Protein AF-A0AAD7ZXG1-F1 (afdb_monomer)

pLDDT: mean 75.6, std 15.76, range [30.5, 96.38]

Sequence (198 aa):
PGYRDHNSYWVGASDKTYEGDFRWSDGLPFSYTNWFPGWAQHNHYNRQPNDDGLSEQDCVELRRVYHLPSSNERLAHSFMWNDRDCSTPNLFLCERLRTGVTLKEVWPTECNRSVTLSREQPRATVVSPEFPHQYPDNAECDTEITAPPGYRLVLDFEELVLEKEPYIRFNHFLLFQNNGGVGIQWNVPSSKDLVTCV

Nearest PDB structures (foldseek):
  6v55-assembly1_A  TM=8.202E-01  e=9.785E-03  Danio rerio
  4aqb-assembly1_A-2  TM=8.340E-01  e=2.531E-02  Homo sapiens
  3dem-assembly1_B  TM=7.894E-01  e=1.810E-02  Homo sapiens
  3dem-assembly1_A  TM=8.264E-01  e=5.534E-02  Homo sapiens
  5ckq-assembly1_A-2  TM=7.897E-01  e=2.993E-02  Rattus norvegicus

Solvent-accessible surface area (backbone atoms only — not comparable to full-atom values): 12075 Å² total; per-residue (Å²): 138,82,89,55,65,91,47,47,26,34,64,51,34,34,16,80,89,40,87,92,51,61,36,37,77,74,30,54,82,68,84,77,86,55,51,30,73,30,42,72,96,55,82,32,43,78,35,36,73,60,84,87,80,82,66,75,43,33,23,33,28,39,32,23,64,46,66,44,98,85,72,48,74,42,74,49,97,52,77,26,33,36,49,32,48,70,84,58,94,59,45,78,56,80,89,76,60,93,84,71,68,63,86,81,81,72,74,64,98,65,64,60,46,78,47,76,39,42,93,93,44,74,72,64,76,49,63,44,54,66,60,46,46,57,24,56,66,66,44,76,31,45,38,40,39,36,52,51,91,95,63,81,92,74,86,44,72,83,41,82,47,71,83,90,61,97,66,94,78,67,74,51,80,44,83,45,81,46,103,70,32,42,34,40,39,42,37,34,64,61,57,69,41,49,42,35,36,65

Secondary structure (DSSP, 8-state):
----TT--EEEEEE-TTSTT--EETT--------B---BGGGTTBT-SS---SSS---EEEEEEEEE-TTS-EEEEEEEEEEEE-TTS--EE-----TT---GGGS--S---EEEE--SS-----EE-TTTTSPPPTTEEEEEEEE--TT------EEEEE----SS-SS-EEEEEEETTEEEEEEEESSS--EEEE-

InterPro domains:
  IPR000859 CUB domain [PF00431] (121-166)
  IPR000859 CUB domain [PS01180] (111-198)
  IPR000859 CUB domain [cd00041] (111-166)
  IPR001304 C-type lectin-like [PF00059] (6-96)
  IPR001304 C-type lectin-like [PS50041] (9-95)
  IPR016186 C-type lectin-like/link domain superfamily [G3DSA:3.10.100.10] (3-102)
  IPR016187 C-type lectin fold [SSF56436] (7-97)
  IPR035914 Spermadhesin, CUB domain superfamily [G3DSA:2.60.120.290] (115-193)
  IPR035914 Spermadhesin, CUB domain superfamily [SSF49854] (111-178)

Mean predicted aligned error: 13.48 Å

Organism: Diploptera punctata (NCBI:txid6984)

Structure (mmCIF, N/CA/C/O backbone):
data_AF-A0AAD7ZXG1-F1
#
_entry.id   AF-A0AAD7ZXG1-F1
#
loop_
_atom_site.group_PDB
_atom_site.id
_atom_site.type_symbol
_atom_site.label_atom_id
_atom_site.label_alt_id
_atom_site.label_comp_id
_atom_site.label_asym_id
_atom_site.label_entity_id
_atom_site.label_seq_id
_atom_site.pdbx_PDB_ins_code
_atom_site.Cartn_x
_atom_site.Cartn_y
_atom_site.Cartn_z
_atom_site.occupancy
_atom_site.B_iso_or_equiv
_atom_site.auth_seq_id
_atom_site.auth_comp_id
_atom_site.auth_asym_id
_atom_site.auth_atom_id
_atom_site.pdbx_PDB_model_num
ATOM 1 N N . PRO A 1 1 ? -8.609 13.232 -17.830 1.00 52.06 1 PRO A N 1
ATOM 2 C CA . PRO A 1 1 ? -7.291 12.755 -18.319 1.00 52.06 1 PRO A CA 1
ATOM 3 C C . PRO A 1 1 ? -7.248 11.223 -18.274 1.00 52.06 1 PRO A C 1
ATOM 5 O O . PRO A 1 1 ? -7.494 10.658 -17.217 1.00 52.06 1 PRO A O 1
ATOM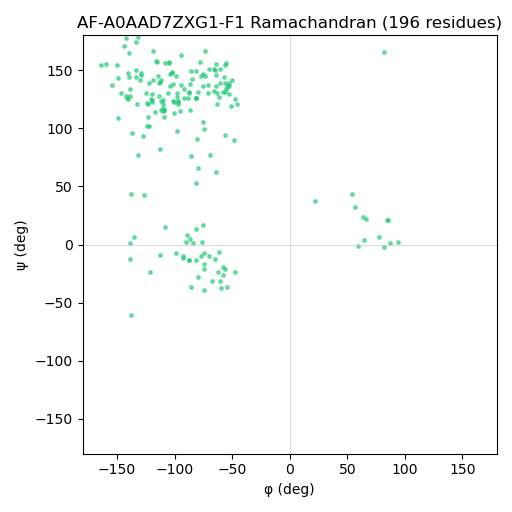 8 N N . GLY A 1 2 ? -7.056 10.562 -19.417 1.00 76.62 2 GLY A N 1
ATOM 9 C CA . GLY A 1 2 ? -6.999 9.098 -19.483 1.00 76.62 2 GLY A CA 1
ATOM 10 C C . GLY A 1 2 ? -5.598 8.571 -19.174 1.00 76.62 2 GLY A C 1
ATOM 11 O O . GLY A 1 2 ? -4.611 9.190 -19.577 1.00 76.62 2 GLY A O 1
ATOM 12 N N . TYR A 1 3 ? -5.522 7.441 -18.473 1.00 85.00 3 TYR A N 1
ATOM 13 C CA . TYR A 1 3 ? -4.281 6.686 -18.291 1.00 85.00 3 TYR A CA 1
ATOM 14 C C . TYR A 1 3 ? -3.777 6.165 -19.639 1.00 85.00 3 TYR A C 1
ATOM 16 O O . TYR A 1 3 ? -4.575 5.861 -20.528 1.00 85.00 3 TYR A O 1
ATOM 24 N N . ARG A 1 4 ? -2.455 6.095 -19.803 1.00 91.31 4 ARG A N 1
ATOM 25 C CA . ARG A 1 4 ? -1.820 5.641 -21.045 1.00 91.31 4 ARG A CA 1
ATOM 26 C C . ARG A 1 4 ? -1.095 4.333 -20.806 1.00 91.31 4 ARG A C 1
ATOM 28 O O . ARG A 1 4 ? -0.400 4.194 -19.809 1.00 91.31 4 ARG A O 1
ATOM 35 N N . ASP A 1 5 ? -1.215 3.420 -21.760 1.00 91.56 5 ASP A N 1
ATOM 36 C CA . ASP A 1 5 ? -0.643 2.075 -21.659 1.00 91.56 5 ASP A CA 1
ATOM 37 C C . ASP A 1 5 ? 0.887 2.063 -21.498 1.00 91.56 5 ASP A C 1
ATOM 39 O O . ASP A 1 5 ? 1.420 1.179 -20.840 1.00 91.56 5 ASP A O 1
ATOM 43 N N . HIS A 1 6 ? 1.579 3.050 -22.074 1.00 91.00 6 HIS A N 1
ATOM 44 C CA . HIS A 1 6 ? 3.041 3.193 -22.040 1.00 91.00 6 HIS A CA 1
ATOM 45 C C . HIS A 1 6 ? 3.560 4.019 -20.855 1.00 91.00 6 HIS A C 1
ATOM 47 O O . HIS A 1 6 ? 4.757 4.272 -20.774 1.00 91.00 6 HIS A O 1
ATOM 53 N N . ASN A 1 7 ? 2.678 4.483 -19.968 1.00 94.25 7 ASN A N 1
ATOM 54 C CA . ASN A 1 7 ? 3.083 5.214 -18.775 1.00 94.25 7 ASN A CA 1
ATOM 55 C C . ASN A 1 7 ? 3.094 4.281 -17.562 1.00 94.25 7 ASN A C 1
ATOM 57 O O . ASN A 1 7 ? 2.202 3.442 -17.408 1.00 94.25 7 ASN A O 1
ATOM 61 N N . SER A 1 8 ? 4.051 4.523 -16.672 1.00 95.25 8 SER A N 1
ATOM 62 C CA . SER A 1 8 ? 4.087 3.967 -15.323 1.00 95.25 8 SER A CA 1
ATOM 63 C C . SER A 1 8 ? 3.683 5.025 -14.300 1.00 95.25 8 SER A C 1
ATOM 65 O O . SER A 1 8 ? 3.943 6.224 -14.480 1.00 95.25 8 SER A O 1
ATOM 67 N N . TYR A 1 9 ? 3.032 4.579 -13.228 1.00 95.50 9 TYR A N 1
ATOM 68 C CA . TYR A 1 9 ? 2.494 5.451 -12.191 1.00 95.50 9 TYR A CA 1
ATOM 69 C C . TYR A 1 9 ? 2.871 4.950 -10.798 1.00 95.50 9 TYR A C 1
ATOM 71 O O . TYR A 1 9 ? 2.478 3.853 -10.423 1.00 95.50 9 TYR A O 1
ATOM 79 N N . TRP A 1 10 ? 3.564 5.754 -10.001 1.00 95.75 10 TRP A N 1
ATOM 80 C CA . TRP A 1 10 ? 3.748 5.492 -8.580 1.00 95.75 10 TRP A CA 1
ATOM 81 C C . TRP A 1 10 ? 2.400 5.481 -7.865 1.00 95.75 10 TRP A C 1
ATOM 83 O O . TRP A 1 10 ? 1.626 6.437 -7.984 1.00 95.75 10 TRP A O 1
ATOM 93 N N . VAL A 1 11 ? 2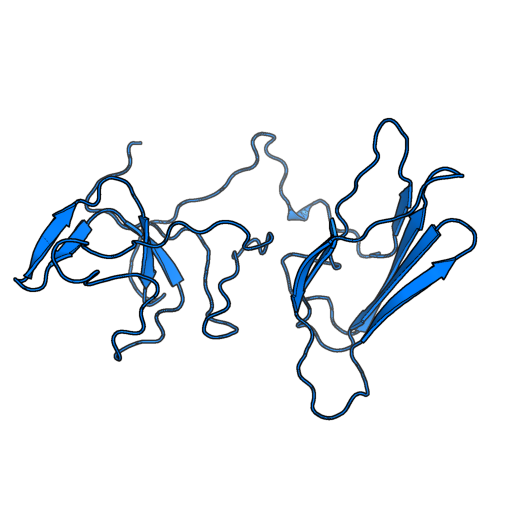.135 4.400 -7.129 1.00 94.25 11 VAL A N 1
ATOM 94 C CA . VAL A 1 11 ? 0.908 4.250 -6.328 1.00 94.25 11 VAL A CA 1
ATOM 95 C C . VAL A 1 11 ? 1.119 4.582 -4.854 1.00 94.25 11 VAL A C 1
ATOM 97 O O . VAL A 1 11 ? 0.150 4.668 -4.114 1.00 94.25 11 VAL A O 1
ATOM 100 N N . GLY A 1 12 ? 2.370 4.808 -4.442 1.00 92.19 12 GLY A N 1
ATOM 101 C CA . GLY A 1 12 ? 2.702 5.185 -3.072 1.00 92.19 12 GLY A CA 1
ATOM 102 C C . GLY A 1 12 ? 2.837 4.005 -2.116 1.00 92.19 12 GLY A C 1
ATOM 103 O O . GLY A 1 12 ? 2.726 4.221 -0.923 1.00 92.19 12 GLY A O 1
ATOM 104 N N . ALA A 1 13 ? 3.071 2.781 -2.597 1.00 92.81 13 ALA A N 1
ATOM 105 C CA . ALA A 1 13 ? 3.514 1.673 -1.747 1.00 92.81 13 ALA A CA 1
ATOM 106 C C . ALA A 1 13 ? 5.014 1.424 -1.914 1.00 92.81 13 ALA A C 1
ATOM 108 O O . ALA A 1 13 ? 5.549 1.621 -3.008 1.00 92.81 13 ALA A O 1
ATOM 109 N N . SER A 1 14 ? 5.669 0.981 -0.842 1.00 91.31 14 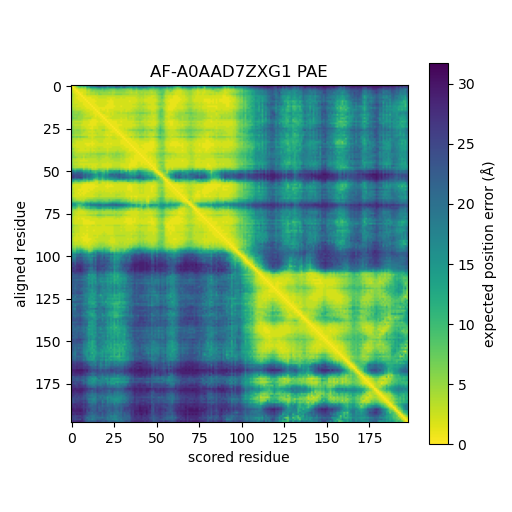SER A N 1
ATOM 110 C CA . SER A 1 14 ? 7.062 0.539 -0.873 1.00 91.31 14 SER A CA 1
ATOM 111 C C . SER A 1 14 ? 7.422 -0.366 0.300 1.00 91.31 14 SER A C 1
ATOM 113 O O . SER A 1 14 ? 6.831 -0.218 1.367 1.00 91.31 14 SER A O 1
ATOM 115 N N . ASP A 1 15 ? 8.437 -1.206 0.154 1.00 87.75 15 ASP A N 1
ATOM 116 C CA . ASP A 1 15 ? 9.035 -2.021 1.224 1.00 87.75 15 ASP A CA 1
ATOM 117 C C . ASP A 1 15 ? 10.432 -1.528 1.653 1.00 87.75 15 ASP A C 1
ATOM 119 O O . ASP A 1 15 ? 11.122 -2.168 2.436 1.00 87.75 15 ASP A O 1
ATOM 123 N N . LYS A 1 16 ? 10.800 -0.298 1.267 1.00 83.81 16 LYS A N 1
ATOM 124 C CA . LYS A 1 16 ? 12.075 0.388 1.579 1.00 83.81 16 LYS A CA 1
ATOM 125 C C . LYS A 1 16 ? 12.527 0.337 3.047 1.00 83.81 16 LYS A C 1
ATOM 127 O O . LYS A 1 16 ? 13.696 0.552 3.362 1.00 83.81 16 LYS A O 1
ATOM 132 N N . THR A 1 17 ? 11.591 0.143 3.974 1.00 76.25 17 THR A N 1
ATOM 133 C CA . THR A 1 17 ? 11.911 0.033 5.406 1.00 76.25 17 THR A CA 1
ATOM 134 C C . THR A 1 17 ? 12.282 -1.398 5.801 1.00 76.25 17 THR A C 1
ATOM 136 O O . THR A 1 17 ? 13.156 -1.584 6.648 1.00 76.25 17 THR A O 1
ATOM 139 N N . TYR A 1 18 ? 11.625 -2.394 5.202 1.00 74.44 18 TYR A N 1
ATOM 140 C CA . TYR A 1 18 ? 11.763 -3.812 5.509 1.00 74.44 18 TYR A CA 1
ATOM 141 C C . TYR A 1 18 ? 11.515 -4.639 4.240 1.00 74.44 18 TYR A C 1
ATOM 143 O O . TYR A 1 18 ? 10.377 -4.765 3.809 1.00 74.44 18 TYR A O 1
ATOM 151 N N . GLU A 1 19 ? 12.575 -5.230 3.686 1.00 80.12 19 GLU A N 1
ATOM 152 C CA . GLU A 1 19 ? 12.522 -6.066 2.477 1.00 80.12 19 GLU A CA 1
ATOM 153 C C . GLU A 1 19 ? 11.393 -7.110 2.529 1.00 80.12 19 GLU A C 1
ATOM 155 O O . GLU A 1 19 ? 11.321 -7.923 3.461 1.00 80.12 19 GLU A O 1
ATOM 160 N N . GLY A 1 20 ? 10.531 -7.103 1.509 1.00 79.56 20 GLY A N 1
ATOM 161 C CA . GLY A 1 20 ? 9.388 -8.006 1.380 1.00 79.56 20 GLY A CA 1
ATOM 162 C C . GLY A 1 20 ? 8.140 -7.597 2.171 1.00 79.56 20 GLY A C 1
ATOM 163 O O . GLY A 1 20 ? 7.119 -8.283 2.070 1.00 79.56 20 GLY A O 1
ATOM 164 N N . ASP A 1 21 ? 8.193 -6.498 2.928 1.00 80.38 21 ASP A N 1
ATOM 165 C CA . ASP A 1 21 ? 7.080 -5.937 3.698 1.00 80.38 21 ASP A CA 1
ATOM 166 C C . ASP A 1 21 ? 6.637 -4.583 3.119 1.00 80.38 21 ASP A C 1
ATOM 168 O O . ASP A 1 21 ? 7.039 -3.501 3.560 1.00 80.38 21 ASP A O 1
ATOM 172 N N . PHE A 1 22 ? 5.807 -4.656 2.077 1.00 87.06 22 PHE A N 1
ATOM 173 C CA . PHE A 1 22 ? 5.278 -3.483 1.387 1.00 87.06 22 PHE A CA 1
ATOM 174 C C . PHE A 1 22 ? 4.259 -2.747 2.251 1.00 87.06 22 PHE A C 1
ATOM 176 O O . PHE A 1 22 ? 3.292 -3.333 2.730 1.00 87.06 22 PHE A O 1
ATOM 183 N N . ARG A 1 23 ? 4.428 -1.430 2.369 1.00 84.44 23 ARG A N 1
ATOM 184 C CA . ARG A 1 23 ? 3.524 -0.545 3.106 1.00 84.44 23 ARG A CA 1
ATOM 185 C C . ARG A 1 23 ? 3.118 0.640 2.251 1.00 84.44 23 ARG A C 1
ATOM 187 O O . ARG A 1 23 ? 3.911 1.143 1.452 1.00 84.44 23 ARG A O 1
ATOM 194 N N . TRP A 1 24 ? 1.885 1.105 2.421 1.00 84.25 24 TRP A N 1
ATOM 195 C CA . TRP A 1 24 ? 1.455 2.351 1.801 1.00 84.25 24 TRP A CA 1
ATOM 196 C C . TRP A 1 24 ? 2.137 3.556 2.464 1.00 84.25 24 TRP A C 1
ATOM 198 O O . TRP A 1 24 ? 2.475 3.545 3.642 1.00 84.25 24 TRP A O 1
ATOM 208 N N . SER A 1 25 ? 2.338 4.634 1.711 1.00 81.94 25 SER A N 1
ATOM 209 C CA . SER A 1 25 ? 2.931 5.887 2.198 1.00 81.94 25 SER A CA 1
ATOM 210 C C . SER A 1 25 ? 1.968 6.695 3.064 1.00 81.94 25 SER A C 1
ATOM 212 O O . SER A 1 25 ? 2.388 7.538 3.854 1.00 81.94 25 SER A O 1
ATOM 214 N N . ASP A 1 26 ? 0.673 6.425 2.905 1.00 71.00 26 ASP A N 1
ATOM 215 C CA . ASP A 1 26 ? -0.386 6.859 3.808 1.00 71.00 26 ASP A CA 1
ATOM 216 C C . ASP A 1 26 ? -0.633 5.836 4.921 1.00 71.00 26 ASP A C 1
ATOM 218 O O . ASP A 1 26 ? -1.652 5.977 5.595 1.00 71.00 26 ASP A O 1
ATOM 222 N N . GLY A 1 27 ? 0.250 4.815 4.999 1.00 68.12 27 GLY A N 1
ATOM 223 C CA . GLY A 1 27 ? 0.292 3.567 5.783 1.00 68.12 27 GLY A CA 1
ATOM 224 C C . GLY A 1 27 ? -1.018 3.043 6.322 1.00 68.12 27 GLY A C 1
ATOM 225 O O . GLY A 1 27 ? -1.054 2.517 7.430 1.00 68.12 27 GLY A O 1
ATOM 226 N N . LEU A 1 28 ? -2.082 3.184 5.540 1.00 69.38 28 LEU A N 1
ATOM 227 C CA . LEU A 1 28 ? -3.223 2.312 5.690 1.00 69.38 28 LEU A CA 1
ATOM 228 C C . LEU A 1 28 ? -2.748 0.854 5.567 1.00 69.38 28 LEU A C 1
ATOM 230 O O . LEU A 1 28 ? -1.717 0.597 4.931 1.00 69.38 28 LEU A O 1
ATOM 234 N N . PRO A 1 29 ? -3.488 -0.112 6.137 1.00 71.50 29 PRO A N 1
ATOM 235 C CA . PRO A 1 29 ? -3.076 -1.508 6.103 1.00 71.50 29 PRO A CA 1
ATOM 236 C C . PRO A 1 29 ? -2.849 -1.977 4.665 1.00 71.50 29 PRO A C 1
ATOM 238 O O . PRO A 1 29 ? -3.683 -1.749 3.777 1.00 71.50 29 PRO A O 1
ATOM 241 N N . PHE A 1 30 ? -1.735 -2.664 4.421 1.00 78.00 30 PHE A N 1
ATOM 242 C CA . PHE A 1 30 ? -1.408 -3.196 3.098 1.00 78.00 30 PHE A CA 1
ATOM 243 C C . PHE A 1 30 ? -2.170 -4.506 2.817 1.00 78.00 30 PHE A C 1
ATOM 245 O O . PHE A 1 30 ? -1.607 -5.592 2.713 1.00 78.00 30 PHE A O 1
ATOM 252 N N . SER A 1 31 ? -3.498 -4.418 2.717 1.00 78.94 31 SER A N 1
ATOM 253 C CA . SER A 1 31 ? -4.404 -5.579 2.640 1.00 78.94 31 SER A CA 1
ATOM 254 C C . SER A 1 31 ? -4.752 -6.034 1.217 1.00 78.94 31 SER A C 1
ATOM 256 O O . SER A 1 31 ? -5.314 -7.114 1.017 1.00 78.94 31 SER A O 1
ATOM 258 N N . TYR A 1 32 ? -4.421 -5.231 0.205 1.00 83.88 32 TYR A N 1
ATOM 259 C CA . TYR A 1 32 ? -4.695 -5.526 -1.200 1.00 83.88 32 TYR A CA 1
ATOM 260 C C . TYR A 1 32 ? -3.408 -5.531 -2.010 1.00 83.88 32 TYR A C 1
ATOM 262 O O . TYR A 1 32 ? -2.583 -4.637 -1.862 1.00 83.88 32 TYR A O 1
ATOM 270 N N . THR A 1 33 ? -3.282 -6.493 -2.928 1.00 91.94 33 THR A N 1
ATOM 271 C CA . THR A 1 33 ? -2.201 -6.507 -3.914 1.00 91.94 33 THR A CA 1
ATOM 272 C C . THR A 1 33 ? -2.700 -6.806 -5.319 1.00 91.94 33 THR A C 1
ATOM 274 O O . THR A 1 33 ? -3.689 -7.512 -5.511 1.00 91.94 33 THR A O 1
ATOM 277 N N . ASN A 1 34 ? -2.007 -6.263 -6.320 1.00 95.25 34 ASN A N 1
ATOM 278 C CA . ASN A 1 34 ? -2.293 -6.523 -7.733 1.00 95.25 34 ASN A CA 1
ATOM 279 C C . ASN A 1 34 ? -1.006 -6.728 -8.542 1.00 95.25 34 ASN A C 1
ATOM 281 O O . ASN A 1 34 ? -0.839 -6.178 -9.633 1.00 95.25 34 ASN A O 1
ATOM 285 N N . TRP A 1 35 ? -0.075 -7.490 -7.972 1.00 95.75 35 TRP A N 1
ATOM 286 C CA . TRP A 1 35 ? 1.192 -7.849 -8.599 1.00 95.75 35 TRP A CA 1
ATOM 287 C C . TRP A 1 35 ? 0.994 -8.530 -9.947 1.00 95.75 35 TRP A C 1
ATOM 289 O O . TRP A 1 35 ? 0.123 -9.389 -10.103 1.00 95.75 35 TRP A O 1
ATOM 299 N N . PHE A 1 36 ? 1.824 -8.174 -10.928 1.00 96.06 36 PHE A N 1
ATOM 300 C CA . PHE A 1 36 ? 1.804 -8.869 -12.206 1.00 96.06 36 PHE A CA 1
ATOM 301 C C . PHE A 1 36 ? 2.209 -10.342 -12.011 1.00 96.06 36 PHE A C 1
ATOM 303 O O . PHE A 1 36 ? 3.320 -10.629 -11.560 1.00 96.06 36 PHE A O 1
ATOM 310 N N . PRO A 1 37 ? 1.347 -11.310 -12.374 1.00 95.06 37 PRO A N 1
ATOM 311 C CA . PRO A 1 37 ? 1.582 -12.729 -12.094 1.00 95.06 37 PRO A CA 1
ATOM 312 C C . PRO A 1 37 ? 2.623 -13.371 -13.026 1.00 95.06 37 PRO A C 1
ATOM 314 O O . PRO A 1 37 ? 2.856 -14.582 -12.954 1.00 95.06 37 PRO A O 1
ATOM 317 N N . GLY A 1 38 ? 3.212 -12.587 -13.931 1.00 94.00 38 GLY A N 1
ATOM 318 C CA . GLY A 1 38 ? 4.099 -13.067 -14.977 1.00 94.00 38 GLY A CA 1
ATOM 319 C C . GLY A 1 38 ? 3.353 -13.607 -16.197 1.00 94.00 38 GLY A C 1
ATOM 320 O O . GLY A 1 38 ? 2.153 -13.904 -16.178 1.00 94.00 38 GLY A O 1
ATOM 321 N N . TRP A 1 39 ? 4.081 -13.777 -17.297 1.00 92.69 39 TRP A N 1
ATOM 322 C CA . TRP A 1 39 ? 3.530 -14.343 -18.524 1.00 92.69 39 TRP A CA 1
ATOM 323 C C . TRP A 1 39 ? 3.347 -15.859 -18.396 1.00 92.69 39 TRP A C 1
ATOM 325 O O . TRP A 1 39 ? 4.309 -16.618 -18.500 1.00 92.69 39 TRP A O 1
ATOM 335 N N . ALA A 1 40 ? 2.104 -16.319 -18.234 1.00 92.19 40 ALA A N 1
ATOM 336 C CA . ALA A 1 40 ? 1.787 -17.741 -18.041 1.00 92.19 40 ALA A CA 1
ATOM 337 C C . ALA A 1 40 ? 2.347 -18.660 -19.150 1.00 92.19 40 ALA A C 1
ATOM 339 O O . ALA A 1 40 ? 2.841 -19.746 -18.871 1.00 92.19 40 ALA A O 1
ATOM 340 N N . GLN A 1 41 ? 2.348 -18.199 -20.406 1.00 90.94 41 GLN A N 1
ATOM 341 C CA . GLN A 1 41 ? 2.895 -18.943 -21.556 1.00 90.94 41 GLN A CA 1
ATOM 342 C C . GLN A 1 41 ? 4.432 -19.063 -21.541 1.00 90.94 41 GLN A C 1
ATOM 344 O O . GLN A 1 41 ? 4.996 -19.812 -22.331 1.00 90.94 41 GLN A O 1
ATOM 349 N N . HIS A 1 42 ? 5.104 -18.334 -20.648 1.00 89.50 42 HIS A N 1
ATOM 350 C CA . HIS A 1 42 ? 6.557 -18.278 -20.509 1.00 89.50 42 HIS A CA 1
ATOM 351 C C . HIS A 1 42 ? 6.982 -18.589 -19.068 1.00 89.50 42 HIS A C 1
ATOM 353 O O . HIS A 1 42 ? 7.835 -17.903 -18.519 1.00 89.50 42 HIS A O 1
ATOM 359 N N . ASN A 1 43 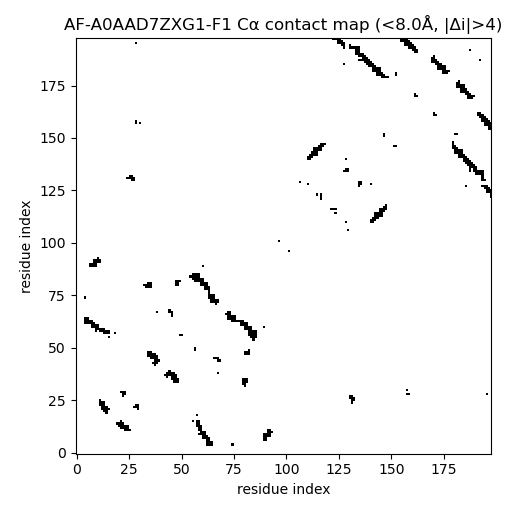? 6.369 -19.597 -18.438 1.00 91.38 43 ASN A N 1
ATOM 360 C CA . ASN A 1 43 ? 6.702 -20.023 -17.073 1.00 91.38 43 ASN A CA 1
ATOM 361 C C . ASN A 1 43 ? 6.647 -18.874 -16.045 1.00 91.38 43 ASN A C 1
ATOM 363 O O . ASN A 1 43 ? 7.554 -18.710 -15.235 1.00 91.38 43 ASN A O 1
ATOM 367 N N . HIS A 1 44 ? 5.604 -18.040 -16.124 1.00 91.50 44 HIS A N 1
ATOM 368 C CA . HIS A 1 44 ? 5.434 -16.866 -15.260 1.00 91.50 44 HIS A CA 1
ATOM 369 C C . HIS A 1 44 ? 6.614 -15.881 -15.315 1.00 91.50 44 HIS A C 1
ATOM 371 O O . HIS A 1 44 ? 6.915 -15.208 -14.333 1.00 91.50 44 HIS A O 1
ATOM 377 N N . TYR A 1 45 ? 7.277 -15.772 -16.471 1.00 90.75 45 TYR A N 1
ATOM 378 C CA . TYR A 1 45 ? 8.363 -14.815 -16.670 1.00 90.75 45 TYR A CA 1
ATOM 379 C C . TYR A 1 45 ? 7.932 -13.393 -16.301 1.00 90.75 45 TYR A C 1
ATOM 381 O O . TYR A 1 45 ? 6.831 -12.968 -16.674 1.00 90.75 45 TYR A O 1
ATOM 389 N N . ASN A 1 46 ? 8.835 -12.667 -15.633 1.00 90.06 46 ASN A N 1
ATOM 390 C CA . ASN A 1 46 ? 8.643 -11.288 -15.183 1.00 90.06 46 ASN A CA 1
ATOM 391 C C . ASN A 1 46 ? 7.561 -11.141 -14.091 1.00 90.06 46 ASN A C 1
ATOM 393 O O . ASN A 1 46 ? 6.982 -10.072 -13.944 1.00 90.06 46 ASN A O 1
ATOM 397 N N . ARG A 1 47 ? 7.238 -12.218 -13.355 1.00 92.50 47 ARG A N 1
ATOM 398 C CA . ARG A 1 47 ? 6.356 -12.166 -12.175 1.00 92.50 47 ARG A CA 1
ATOM 399 C C . ARG A 1 47 ? 6.901 -11.186 -11.135 1.00 92.50 47 ARG A C 1
ATOM 401 O O . ARG A 1 47 ? 8.103 -11.138 -10.947 1.00 92.50 47 ARG A O 1
ATOM 408 N N . GLN A 1 48 ? 5.989 -10.489 -10.464 1.00 92.75 48 GLN A N 1
ATOM 409 C CA . GLN A 1 48 ? 6.254 -9.448 -9.473 1.00 92.75 48 GLN A CA 1
ATOM 410 C C . GLN A 1 48 ? 5.729 -9.863 -8.075 1.00 92.75 48 GLN A C 1
ATOM 412 O O . GLN A 1 48 ? 4.806 -10.694 -8.008 1.00 92.75 48 GLN A O 1
ATOM 417 N N . PRO A 1 49 ? 6.247 -9.284 -6.978 1.00 91.62 49 PRO A N 1
ATOM 418 C CA . PRO A 1 49 ? 7.499 -8.529 -6.952 1.00 91.62 49 PRO A CA 1
ATOM 419 C C . PRO A 1 49 ? 8.688 -9.448 -7.281 1.00 91.62 49 PRO A C 1
ATOM 421 O O . PRO A 1 49 ? 8.608 -10.663 -7.046 1.00 91.62 49 PRO A O 1
ATOM 424 N N . ASN A 1 50 ? 9.746 -8.917 -7.885 1.00 82.31 50 ASN A N 1
ATOM 425 C CA . ASN A 1 50 ? 10.967 -9.665 -8.145 1.00 82.31 50 ASN A CA 1
ATOM 426 C C . ASN A 1 50 ? 12.234 -8.836 -7.950 1.00 82.31 50 ASN A C 1
ATOM 428 O O . ASN A 1 50 ? 12.512 -7.895 -8.682 1.00 82.31 50 ASN A O 1
ATOM 432 N N . ASP A 1 51 ? 13.121 -9.364 -7.114 1.00 68.19 51 ASP A N 1
ATOM 433 C CA . ASP A 1 51 ? 14.517 -8.960 -7.115 1.00 68.19 51 ASP A CA 1
ATOM 434 C C . ASP A 1 51 ? 15.248 -9.685 -8.262 1.00 68.19 51 ASP A C 1
ATOM 436 O O . ASP A 1 51 ? 15.716 -10.820 -8.130 1.00 68.19 51 ASP A O 1
ATOM 440 N N . ASP A 1 52 ? 15.288 -9.065 -9.446 1.00 61.69 52 ASP A N 1
ATOM 441 C CA . ASP A 1 52 ? 16.062 -9.560 -10.592 1.00 61.69 52 ASP A CA 1
ATOM 442 C C . ASP A 1 52 ? 17.581 -9.320 -10.465 1.00 61.69 52 ASP A C 1
ATOM 444 O O . ASP A 1 52 ? 18.327 -9.505 -11.433 1.00 61.69 52 ASP A O 1
ATOM 448 N N . GLY A 1 53 ? 18.061 -9.025 -9.249 1.00 51.69 53 GLY A N 1
ATOM 449 C CA . GLY A 1 53 ? 19.463 -9.133 -8.854 1.00 51.69 53 GLY A CA 1
ATOM 450 C C . GLY A 1 53 ? 20.321 -7.916 -9.186 1.00 51.69 53 GLY A C 1
ATOM 451 O O . GLY A 1 53 ? 21.544 -8.052 -9.282 1.00 51.69 53 GLY A O 1
ATOM 452 N N . LEU A 1 54 ? 19.715 -6.740 -9.390 1.00 48.59 54 LEU A N 1
ATOM 453 C CA . LEU A 1 54 ? 20.427 -5.501 -9.734 1.00 48.59 54 LEU A CA 1
ATOM 454 C C . LEU A 1 54 ? 19.976 -4.249 -8.952 1.00 48.59 54 LEU A C 1
ATOM 456 O O . LEU A 1 54 ? 20.461 -3.163 -9.278 1.00 48.59 54 LEU A O 1
ATOM 460 N N . SER A 1 55 ? 19.099 -4.336 -7.943 1.00 54.78 55 SER A N 1
ATOM 461 C CA . SER A 1 55 ? 18.513 -3.115 -7.350 1.00 54.78 55 SER A CA 1
ATOM 462 C C . SER A 1 55 ? 17.838 -3.277 -5.984 1.00 54.78 55 SER A C 1
ATOM 464 O O . SER A 1 55 ? 17.256 -4.317 -5.713 1.00 54.78 55 SER A O 1
ATOM 466 N N . GLU A 1 56 ? 17.794 -2.168 -5.236 1.00 67.44 56 GLU A N 1
ATOM 467 C CA . GLU A 1 56 ? 16.796 -1.820 -4.203 1.00 67.44 56 GLU A CA 1
ATOM 468 C C . GLU A 1 56 ? 15.443 -1.528 -4.895 1.00 67.44 56 GLU A C 1
ATOM 470 O O . GLU A 1 56 ? 15.102 -0.375 -5.189 1.00 67.44 56 GLU A O 1
ATOM 475 N N . GLN A 1 57 ? 14.724 -2.574 -5.317 1.00 80.56 57 GLN A N 1
ATOM 476 C CA . GLN A 1 57 ? 13.494 -2.450 -6.109 1.00 80.56 57 GLN A CA 1
ATOM 477 C C . GLN A 1 57 ? 12.267 -2.148 -5.234 1.00 80.56 57 GLN A C 1
ATOM 479 O O . GLN A 1 57 ? 11.236 -2.789 -5.337 1.00 80.56 57 GLN A O 1
ATOM 484 N N . ASP A 1 58 ? 12.350 -1.108 -4.409 1.00 87.50 58 ASP A N 1
ATOM 485 C CA . ASP A 1 58 ? 11.465 -1.031 -3.246 1.00 87.50 58 ASP A CA 1
ATOM 486 C C . ASP A 1 58 ? 10.106 -0.363 -3.509 1.00 87.50 58 ASP A C 1
ATOM 488 O O . ASP A 1 58 ? 9.221 -0.386 -2.658 1.00 87.50 58 ASP A O 1
ATOM 492 N N . CYS A 1 59 ? 9.921 0.328 -4.641 1.00 92.25 59 CYS A N 1
ATOM 493 C CA . CYS A 1 59 ? 8.737 1.159 -4.883 1.00 92.25 59 CYS A CA 1
ATOM 494 C C . CYS A 1 59 ? 7.740 0.506 -5.838 1.00 92.25 59 CYS A C 1
ATOM 496 O O . CYS A 1 59 ? 8.088 0.031 -6.914 1.00 92.25 59 CYS A O 1
ATOM 498 N N . VAL A 1 60 ? 6.453 0.573 -5.501 1.00 94.94 60 VAL A N 1
ATOM 499 C CA . VAL A 1 60 ? 5.388 -0.012 -6.320 1.00 94.94 60 VAL A CA 1
ATOM 500 C C . VAL A 1 60 ? 4.931 0.969 -7.396 1.00 94.94 60 VAL A C 1
ATOM 502 O O . VAL A 1 60 ? 4.339 2.017 -7.109 1.00 94.94 60 VAL A O 1
ATOM 505 N N . GLU A 1 61 ? 5.151 0.603 -8.658 1.00 95.12 61 GLU A N 1
ATOM 506 C CA . GLU A 1 61 ? 4.552 1.263 -9.816 1.00 95.12 61 GLU A CA 1
ATOM 507 C C . GLU A 1 61 ? 3.375 0.456 -10.376 1.00 95.12 61 GLU A C 1
ATOM 509 O O . GLU A 1 61 ? 3.345 -0.772 -10.368 1.00 95.12 61 GLU A O 1
ATOM 514 N N . LEU A 1 62 ? 2.403 1.167 -10.930 1.00 95.88 62 LEU A N 1
ATOM 515 C CA . LEU A 1 62 ? 1.326 0.641 -11.744 1.00 95.88 62 LEU A CA 1
ATOM 516 C C . LEU A 1 62 ? 1.701 0.814 -13.215 1.00 95.88 62 LEU A C 1
ATOM 518 O O . LEU A 1 62 ? 1.874 1.942 -13.683 1.00 95.88 62 LEU A O 1
ATOM 522 N N . ARG A 1 63 ? 1.759 -0.287 -13.962 1.00 95.38 63 ARG A N 1
ATOM 523 C CA . ARG A 1 63 ? 2.045 -0.267 -15.400 1.00 95.38 63 ARG A CA 1
ATOM 524 C C . ARG A 1 63 ? 1.253 -1.324 -16.151 1.00 95.38 63 ARG A C 1
ATOM 526 O O . ARG A 1 63 ? 0.598 -2.183 -15.561 1.00 95.38 63 ARG A O 1
ATOM 533 N N . ARG A 1 64 ? 1.297 -1.251 -17.480 1.00 95.12 64 ARG A N 1
ATOM 534 C CA . ARG A 1 64 ? 0.649 -2.236 -18.356 1.00 95.12 64 ARG A CA 1
ATOM 535 C C . ARG A 1 64 ? 1.617 -2.936 -19.303 1.00 95.12 64 ARG A C 1
ATOM 537 O O . ARG A 1 64 ? 1.321 -4.042 -19.743 1.00 95.12 64 ARG A O 1
ATOM 544 N N . VAL A 1 65 ? 2.757 -2.328 -19.617 1.00 94.12 65 VAL A N 1
ATOM 545 C CA . VAL A 1 65 ? 3.782 -2.922 -20.482 1.00 94.12 65 VAL A CA 1
ATOM 546 C C . VAL A 1 65 ? 4.756 -3.751 -19.644 1.00 94.12 65 VAL A C 1
ATOM 548 O O . VAL A 1 65 ? 5.339 -3.238 -18.697 1.00 94.12 65 VAL A O 1
ATOM 551 N N . TYR A 1 66 ? 4.946 -5.019 -20.011 1.00 92.75 66 TYR A N 1
ATOM 552 C CA . TYR A 1 66 ? 5.961 -5.904 -19.432 1.00 92.75 66 TYR A CA 1
ATOM 553 C C . TYR A 1 66 ? 6.760 -6.579 -20.551 1.00 92.75 66 TYR A C 1
ATOM 555 O O . TYR A 1 66 ? 6.201 -6.979 -21.577 1.00 92.75 66 TYR A O 1
ATOM 563 N N . HIS A 1 67 ? 8.069 -6.737 -20.355 1.00 89.06 67 HIS A N 1
ATOM 564 C CA . HIS A 1 67 ? 8.942 -7.391 -21.332 1.00 89.06 67 HIS A CA 1
ATOM 565 C C . HIS A 1 67 ? 8.741 -8.913 -21.355 1.00 89.06 67 HIS A C 1
ATOM 567 O O . HIS A 1 67 ? 8.490 -9.539 -20.320 1.00 89.06 67 HIS A O 1
ATOM 573 N N . LEU A 1 68 ? 8.870 -9.502 -22.546 1.00 87.38 68 LEU A N 1
ATOM 574 C CA . LEU A 1 68 ? 9.040 -10.939 -22.770 1.00 87.38 68 LEU A CA 1
ATOM 575 C C . LEU A 1 68 ? 10.531 -11.306 -22.887 1.00 87.38 68 LEU A C 1
ATOM 577 O O . LEU A 1 68 ? 11.343 -10.437 -23.208 1.00 87.38 68 LEU A O 1
ATOM 581 N N . PRO A 1 69 ? 10.900 -12.597 -22.753 1.00 80.12 69 PRO A N 1
ATOM 582 C CA . PRO A 1 69 ? 12.288 -13.045 -22.915 1.00 80.12 69 PRO A CA 1
ATOM 583 C C . PRO A 1 69 ? 12.895 -12.716 -24.287 1.00 80.12 69 PRO A C 1
ATOM 585 O O . PRO A 1 69 ? 14.103 -12.566 -24.412 1.00 80.12 69 PRO A O 1
ATOM 588 N N . SER A 1 70 ? 12.064 -12.583 -25.326 1.00 80.81 70 SER A N 1
ATOM 589 C CA . SER A 1 70 ? 12.486 -12.209 -26.681 1.00 80.81 70 SER A CA 1
ATOM 590 C C . SER A 1 70 ? 12.686 -10.697 -26.872 1.00 80.81 70 SER A C 1
ATOM 592 O O . SER A 1 70 ? 12.692 -10.237 -28.010 1.00 80.81 70 SER A O 1
ATOM 594 N N . SER A 1 71 ? 12.739 -9.922 -25.782 1.00 69.56 71 SER A N 1
ATOM 595 C CA . SER A 1 71 ? 12.838 -8.451 -25.750 1.00 69.56 71 SER A CA 1
ATOM 596 C C . SER A 1 71 ? 11.644 -7.682 -26.331 1.00 69.56 71 SER A C 1
ATOM 598 O O . SER A 1 71 ? 11.663 -6.456 -26.355 1.00 69.56 71 SER A O 1
ATOM 600 N N . ASN A 1 72 ? 10.574 -8.365 -26.744 1.00 83.25 72 ASN A N 1
ATOM 601 C CA . ASN A 1 72 ? 9.348 -7.695 -27.172 1.00 83.25 72 ASN A CA 1
ATOM 602 C C . ASN A 1 72 ? 8.523 -7.269 -25.952 1.00 83.25 72 ASN A C 1
ATOM 604 O O . ASN A 1 72 ? 8.256 -8.067 -25.052 1.00 83.25 72 ASN A O 1
ATOM 608 N N . GLU A 1 73 ? 8.089 -6.014 -25.948 1.00 86.00 73 GLU A N 1
ATOM 609 C CA . GLU A 1 73 ? 7.110 -5.484 -25.003 1.00 86.00 73 GLU A CA 1
ATOM 610 C C . GLU A 1 73 ? 5.718 -6.048 -25.292 1.00 86.00 73 GLU A C 1
ATOM 612 O O . GLU A 1 73 ? 5.284 -6.131 -26.445 1.00 86.00 73 GLU A O 1
ATOM 617 N N . ARG A 1 74 ? 4.992 -6.434 -24.241 1.00 90.44 74 ARG A N 1
ATOM 618 C CA . ARG A 1 74 ? 3.608 -6.895 -24.355 1.00 90.44 74 ARG A CA 1
ATOM 619 C C . ARG A 1 74 ? 2.736 -6.231 -23.298 1.00 90.44 74 ARG A C 1
ATOM 621 O O . ARG A 1 74 ? 3.160 -6.003 -22.168 1.00 90.44 74 ARG A O 1
ATOM 628 N N . LEU A 1 75 ? 1.497 -5.934 -23.683 1.00 92.88 75 LEU A N 1
ATOM 629 C CA . LEU A 1 75 ? 0.495 -5.359 -22.793 1.00 92.88 75 LEU A CA 1
ATOM 630 C C . LEU A 1 75 ? -0.165 -6.439 -21.939 1.00 92.88 75 LEU A C 1
ATOM 632 O O . LEU A 1 75 ? -0.722 -7.406 -22.468 1.00 92.88 75 LEU A O 1
ATOM 636 N N . ALA A 1 76 ? -0.141 -6.242 -20.626 1.00 91.94 76 ALA A N 1
ATOM 637 C CA . ALA A 1 76 ? -0.972 -6.963 -19.681 1.00 91.94 76 ALA A CA 1
ATOM 638 C C . ALA A 1 76 ? -2.459 -6.647 -19.920 1.00 91.94 76 ALA A C 1
ATOM 640 O O . ALA A 1 76 ? -2.837 -5.598 -20.459 1.00 91.94 76 ALA A O 1
ATOM 641 N N . HIS A 1 77 ? -3.329 -7.570 -19.509 1.00 89.88 77 HIS A N 1
ATOM 642 C CA . HIS A 1 77 ? -4.774 -7.432 -19.700 1.00 89.88 77 HIS A CA 1
ATOM 643 C C . HIS A 1 77 ? -5.334 -6.175 -19.018 1.00 89.88 77 HIS A C 1
ATOM 645 O O . HIS A 1 77 ? -6.170 -5.484 -19.603 1.00 89.88 77 HIS A O 1
ATOM 651 N N . SER A 1 78 ? -4.804 -5.840 -17.845 1.00 93.50 78 SER A N 1
ATOM 652 C CA . SER A 1 78 ? -5.095 -4.638 -17.064 1.00 93.50 78 SER A CA 1
ATOM 653 C C . SER A 1 78 ? -3.794 -3.998 -16.583 1.00 93.50 78 SER A C 1
ATOM 655 O O . SER A 1 78 ? -2.717 -4.569 -16.748 1.00 93.50 78 SER A O 1
ATOM 657 N N . PHE A 1 79 ? -3.896 -2.825 -15.964 1.00 95.06 79 PHE A N 1
ATOM 658 C CA . PHE A 1 79 ? -2.798 -2.296 -15.166 1.00 95.06 79 PHE A CA 1
ATOM 659 C C . PHE A 1 79 ? -2.534 -3.215 -13.967 1.00 95.06 79 PHE A C 1
ATOM 661 O O . PHE A 1 79 ? -3.477 -3.690 -13.326 1.00 95.06 79 PHE A O 1
ATOM 668 N N . MET A 1 80 ? -1.261 -3.484 -13.704 1.00 96.31 80 MET A N 1
ATOM 669 C CA . MET A 1 80 ? -0.781 -4.363 -12.640 1.00 96.31 80 MET A CA 1
ATOM 670 C C . MET A 1 80 ? 0.449 -3.734 -11.989 1.00 96.31 80 MET A C 1
ATOM 672 O O . MET A 1 80 ? 0.999 -2.754 -12.498 1.00 96.31 80 MET A O 1
ATOM 676 N N . TRP A 1 81 ? 0.819 -4.246 -10.823 1.00 96.38 81 TRP A N 1
ATOM 677 C CA . TRP A 1 81 ? 1.920 -3.712 -10.039 1.00 96.38 81 TRP A CA 1
ATOM 678 C C . TRP A 1 81 ? 3.256 -4.302 -10.462 1.00 96.38 81 TRP A C 1
ATOM 680 O O . TRP A 1 81 ? 3.332 -5.447 -10.922 1.00 96.38 81 TRP A O 1
ATOM 690 N N . ASN A 1 82 ? 4.288 -3.490 -10.303 1.00 94.19 82 ASN A N 1
ATOM 691 C CA . ASN A 1 82 ? 5.683 -3.829 -10.491 1.00 94.19 82 ASN A CA 1
ATOM 692 C C . ASN A 1 82 ? 6.489 -3.183 -9.365 1.00 94.19 82 ASN A C 1
ATOM 694 O O . ASN A 1 82 ? 6.269 -2.007 -9.075 1.00 94.19 82 ASN A O 1
ATOM 698 N N . ASP A 1 83 ? 7.391 -3.931 -8.747 1.00 92.06 83 ASP A N 1
ATOM 699 C CA . ASP A 1 83 ? 8.359 -3.394 -7.797 1.00 92.06 83 ASP A CA 1
ATOM 700 C C . ASP A 1 83 ? 9.509 -2.796 -8.612 1.00 92.06 83 ASP A C 1
ATOM 702 O O . ASP A 1 83 ? 9.969 -3.368 -9.596 1.00 92.06 83 ASP A O 1
ATOM 706 N N . ARG A 1 84 ? 9.830 -1.530 -8.365 1.00 91.75 84 ARG A N 1
ATOM 707 C CA . ARG A 1 84 ? 10.698 -0.724 -9.220 1.00 91.75 84 ARG A CA 1
ATOM 708 C C . ARG A 1 84 ? 11.611 0.125 -8.354 1.00 91.75 84 ARG A C 1
ATOM 710 O O . ARG A 1 84 ? 11.185 0.660 -7.336 1.00 91.75 84 ARG A O 1
ATOM 717 N N . ASP A 1 85 ? 12.844 0.317 -8.815 1.00 89.62 85 ASP A N 1
ATOM 718 C CA . ASP A 1 85 ? 13.773 1.273 -8.215 1.00 89.62 85 ASP A CA 1
ATOM 719 C C . ASP A 1 85 ? 13.086 2.641 -8.072 1.00 89.62 85 ASP A C 1
ATOM 721 O O . ASP A 1 85 ? 12.677 3.262 -9.066 1.00 89.62 85 ASP A O 1
ATOM 725 N N . CYS A 1 86 ? 12.975 3.093 -6.823 1.00 89.25 86 CYS A N 1
ATOM 726 C CA . CYS A 1 86 ? 12.311 4.327 -6.418 1.00 89.25 86 CYS A CA 1
ATOM 727 C C . CYS A 1 86 ? 12.861 5.589 -7.105 1.00 89.25 86 CYS A C 1
ATOM 729 O O . CYS A 1 86 ? 12.177 6.612 -7.151 1.00 89.25 86 CYS A O 1
ATOM 731 N N . SER A 1 87 ? 14.089 5.548 -7.629 1.00 88.62 87 SER A N 1
ATOM 732 C CA . SER A 1 87 ? 14.705 6.650 -8.373 1.00 88.62 87 SER A CA 1
ATOM 733 C C . SER A 1 87 ? 14.194 6.778 -9.817 1.00 88.62 87 SER A C 1
ATOM 735 O O . SER A 1 87 ? 14.457 7.788 -10.478 1.00 88.62 87 SER A O 1
ATOM 737 N N . THR A 1 88 ? 13.431 5.793 -10.310 1.00 90.81 88 THR A N 1
ATOM 738 C CA . THR A 1 88 ? 12.866 5.801 -11.666 1.00 90.81 88 THR A CA 1
ATOM 739 C C . THR A 1 88 ? 11.879 6.971 -11.840 1.00 90.81 88 THR A C 1
ATOM 741 O O . THR A 1 88 ? 10.969 7.157 -11.026 1.00 90.81 88 THR A O 1
ATOM 744 N N . PRO A 1 89 ? 11.997 7.775 -12.914 1.00 90.94 89 PRO A N 1
ATOM 745 C CA . PRO A 1 89 ? 11.072 8.874 -13.159 1.00 90.94 89 PRO A CA 1
ATOM 746 C C . PRO A 1 89 ? 9.720 8.351 -13.665 1.00 90.94 89 PRO A C 1
ATOM 748 O O . PRO A 1 89 ? 9.550 8.104 -14.857 1.00 90.94 89 PRO A O 1
ATOM 751 N N . ASN A 1 90 ? 8.738 8.254 -12.767 1.00 92.25 90 ASN A N 1
ATOM 752 C CA . ASN A 1 90 ? 7.351 7.913 -13.093 1.00 92.25 90 ASN A CA 1
ATOM 753 C C . ASN A 1 90 ? 6.374 9.033 -12.710 1.00 92.25 90 ASN A C 1
ATOM 755 O O . ASN A 1 90 ? 6.700 9.968 -11.978 1.00 92.25 90 ASN A O 1
ATOM 759 N N . LEU A 1 91 ? 5.145 8.938 -13.219 1.00 91.88 91 LEU A N 1
ATOM 760 C CA . LEU A 1 91 ? 4.050 9.828 -12.829 1.00 91.88 91 LEU A CA 1
ATOM 761 C C . LEU A 1 91 ? 3.476 9.399 -11.472 1.00 91.88 91 LEU A C 1
ATOM 763 O O . LEU A 1 91 ? 3.577 8.237 -11.115 1.00 91.88 91 LEU A O 1
ATOM 767 N N . PHE A 1 92 ? 2.820 10.293 -10.734 1.00 90.56 92 PHE A N 1
ATOM 768 C CA . PHE A 1 92 ? 2.170 9.940 -9.463 1.00 90.56 92 PHE A CA 1
ATOM 769 C C . PHE A 1 92 ? 0.659 9.779 -9.632 1.00 90.56 92 PHE A C 1
ATOM 771 O O . PHE A 1 92 ? 0.008 10.591 -10.299 1.00 90.56 92 PHE A O 1
ATOM 778 N N . LEU A 1 93 ? 0.096 8.747 -9.003 1.00 87.75 93 LEU A N 1
ATOM 779 C CA . LEU A 1 93 ? -1.337 8.637 -8.761 1.00 87.75 93 LEU A CA 1
ATOM 780 C C . LEU A 1 93 ? -1.619 9.161 -7.352 1.00 87.75 93 LEU A C 1
ATOM 782 O O . LEU A 1 93 ? -1.165 8.585 -6.372 1.00 87.75 93 LEU A O 1
ATOM 786 N N . CYS A 1 94 ? -2.359 10.264 -7.254 1.00 79.56 94 CYS A N 1
ATOM 787 C CA . CYS A 1 94 ? -2.693 10.863 -5.966 1.00 79.56 94 CYS A CA 1
ATOM 788 C C . CYS A 1 94 ? -4.091 10.436 -5.520 1.00 79.56 94 CYS A C 1
ATOM 790 O O . CYS A 1 94 ? -5.061 10.593 -6.270 1.00 79.56 94 CYS A O 1
ATOM 792 N N . GLU A 1 95 ? -4.207 9.976 -4.279 1.00 75.31 95 GLU A N 1
ATOM 793 C CA . GLU A 1 95 ? -5.495 9.848 -3.611 1.00 75.31 95 GLU A CA 1
ATOM 794 C C . GLU A 1 95 ? -6.014 11.223 -3.155 1.00 75.31 95 GLU A C 1
ATOM 796 O O . GLU A 1 95 ? -5.254 12.122 -2.791 1.00 75.31 95 GLU A O 1
ATOM 801 N N . ARG A 1 96 ? -7.340 11.404 -3.182 1.00 69.88 96 ARG A N 1
ATOM 802 C CA . ARG A 1 96 ? -8.007 12.562 -2.581 1.00 69.88 96 ARG A CA 1
ATOM 803 C C . ARG A 1 96 ? -9.325 12.140 -1.945 1.00 69.88 96 ARG A C 1
ATOM 805 O O . ARG A 1 96 ? -10.196 11.601 -2.631 1.00 69.88 96 ARG A O 1
ATOM 812 N N . LEU A 1 97 ? -9.518 12.505 -0.678 1.00 64.00 97 LEU A N 1
ATOM 813 C CA . LEU A 1 97 ? -10.794 12.338 0.014 1.00 64.00 97 LEU A CA 1
ATOM 814 C C . LEU A 1 97 ? -11.912 13.080 -0.726 1.00 64.00 97 LEU A C 1
ATOM 816 O O . LEU A 1 97 ? -11.795 14.257 -1.076 1.00 64.00 97 LEU A O 1
ATOM 820 N N . ARG A 1 98 ? -13.035 12.390 -0.949 1.00 63.38 98 ARG A N 1
ATOM 821 C CA . ARG A 1 98 ? -14.189 12.944 -1.680 1.00 63.38 98 ARG A CA 1
ATOM 822 C C . ARG A 1 98 ? -14.805 14.166 -0.991 1.00 63.38 98 ARG A C 1
ATOM 824 O O . ARG A 1 98 ? -15.438 14.972 -1.664 1.00 63.38 98 ARG A O 1
ATOM 831 N N . THR A 1 99 ? -14.611 14.300 0.319 1.00 68.25 99 THR A N 1
ATOM 832 C CA . THR A 1 99 ? -15.126 15.396 1.150 1.00 68.25 99 THR A CA 1
ATOM 833 C C . THR A 1 99 ? -14.200 16.615 1.210 1.00 68.25 99 THR A C 1
ATOM 835 O O . THR A 1 99 ? -14.647 17.671 1.643 1.00 68.25 99 THR A O 1
ATOM 838 N N . GLY A 1 100 ? -12.940 16.504 0.765 1.00 57.28 100 GLY A N 1
ATOM 839 C CA . GLY A 1 100 ? -11.968 17.608 0.775 1.00 57.28 100 GLY A CA 1
ATOM 840 C C . GLY A 1 100 ? -11.317 17.923 2.131 1.00 57.28 100 GLY A C 1
ATOM 841 O O . GLY A 1 100 ? -10.579 18.898 2.211 1.00 57.28 100 GLY A O 1
ATOM 842 N N . VAL A 1 101 ? -11.566 17.116 3.169 1.00 56.09 101 VAL A N 1
ATOM 843 C CA . VAL A 1 101 ? -10.890 17.208 4.480 1.00 56.09 101 VAL A CA 1
ATOM 844 C C . VAL A 1 101 ? -9.486 16.605 4.371 1.00 56.09 101 VAL A C 1
ATOM 846 O O . VAL A 1 101 ? -9.304 15.643 3.625 1.00 56.09 101 VAL A O 1
ATOM 849 N N . THR A 1 102 ? -8.489 17.148 5.076 1.00 50.19 102 THR A N 1
ATOM 850 C CA . THR A 1 102 ? -7.123 16.594 5.072 1.00 50.19 102 THR A CA 1
ATOM 851 C C . THR A 1 102 ? -6.915 15.639 6.252 1.00 50.19 102 THR A C 1
ATOM 853 O O . THR A 1 102 ? -7.311 15.940 7.373 1.00 50.19 102 THR A O 1
ATOM 856 N N . LEU A 1 103 ? -6.269 14.484 6.028 1.00 53.16 103 LEU A N 1
ATOM 857 C CA . LEU A 1 103 ? -6.023 13.456 7.064 1.00 53.16 103 LEU A CA 1
ATOM 858 C C . LEU A 1 103 ? -5.228 13.976 8.278 1.00 53.16 103 LEU A C 1
ATOM 860 O O . LEU A 1 103 ? -5.274 13.393 9.355 1.00 53.16 103 LEU A O 1
ATOM 864 N N . LYS A 1 104 ? -4.524 15.101 8.115 1.00 47.75 104 LYS A N 1
ATOM 865 C CA . LYS A 1 104 ? -3.705 15.737 9.150 1.00 47.75 104 LYS A CA 1
ATOM 866 C C . LYS A 1 104 ? -4.526 16.466 10.223 1.00 47.75 104 LYS A C 1
ATOM 868 O O . LYS A 1 104 ? -3.999 16.762 11.286 1.00 47.75 104 LYS A O 1
ATOM 873 N N . GLU A 1 105 ? -5.801 16.757 9.966 1.00 47.69 105 GLU A N 1
ATOM 874 C CA . GLU A 1 105 ? -6.652 17.551 10.867 1.00 47.69 105 GLU A CA 1
ATOM 875 C C . GLU A 1 105 ? -7.307 16.726 11.994 1.00 47.69 105 GLU A C 1
ATOM 877 O O . GLU A 1 105 ? -8.054 17.283 12.794 1.00 47.69 105 GLU A O 1
ATOM 882 N N . VAL A 1 106 ? -7.033 15.416 12.081 1.00 48.69 106 VAL A N 1
ATOM 883 C CA . VAL A 1 106 ? -7.783 14.477 12.942 1.00 48.69 106 VAL A CA 1
ATOM 884 C C . VAL A 1 106 ? -6.976 13.913 14.118 1.00 48.69 106 VAL A C 1
ATOM 886 O O . VAL A 1 106 ? -7.575 13.301 14.994 1.00 48.69 106 VAL A O 1
ATOM 889 N N . TRP A 1 107 ? -5.660 14.128 14.208 1.00 53.22 107 TRP A N 1
ATOM 890 C CA . TRP A 1 107 ? -4.838 13.495 15.251 1.00 53.22 107 TRP A CA 1
ATOM 891 C C . TRP A 1 107 ? -4.584 14.437 16.441 1.00 53.22 107 TRP A C 1
ATOM 893 O O . TRP A 1 107 ? -3.697 15.290 16.363 1.00 53.22 107 TRP A O 1
ATOM 903 N N . PRO A 1 108 ? -5.357 14.341 17.542 1.00 52.91 108 PRO A N 1
ATOM 904 C CA . PRO A 1 108 ? -5.026 15.030 18.781 1.00 52.91 108 PRO A CA 1
ATOM 905 C C . PRO A 1 108 ? -3.734 14.463 19.385 1.00 52.91 108 PRO A C 1
ATOM 907 O O . PRO A 1 108 ? -3.427 13.283 19.254 1.00 52.91 108 PRO A O 1
ATOM 910 N N . THR A 1 109 ? -3.012 15.314 20.113 1.00 55.56 109 THR A N 1
ATOM 911 C CA . THR A 1 109 ? -1.815 14.979 20.909 1.00 55.56 109 THR A CA 1
ATOM 912 C C . THR A 1 109 ? -2.079 13.968 22.033 1.00 55.56 109 THR A C 1
ATOM 914 O O . THR A 1 109 ? -1.148 13.538 22.705 1.00 55.56 109 THR A O 1
ATOM 917 N N . GLU A 1 110 ? -3.343 13.610 22.259 1.00 67.19 110 GLU A N 1
ATOM 918 C CA . GLU A 1 110 ? -3.786 12.599 23.211 1.00 67.19 110 GLU A CA 1
ATOM 919 C C . GLU A 1 110 ? -4.290 11.378 22.434 1.00 67.19 110 GLU A C 1
ATOM 921 O O . GLU A 1 110 ? -5.266 11.451 21.691 1.00 67.19 110 GLU A O 1
ATOM 926 N N . CYS A 1 111 ? -3.606 10.250 22.602 1.00 71.50 111 CYS A N 1
ATOM 927 C CA . CYS A 1 111 ? -3.918 8.982 21.942 1.00 71.50 111 CYS A CA 1
ATOM 928 C C . CYS A 1 111 ? -4.845 8.061 22.752 1.00 71.50 111 CYS A C 1
ATOM 930 O O . CYS A 1 111 ? -5.310 7.040 22.237 1.00 71.50 111 CYS A O 1
ATOM 932 N N . ASN A 1 112 ? -5.094 8.400 24.020 1.00 80.75 112 ASN A N 1
ATOM 933 C CA . ASN A 1 112 ? -5.987 7.641 24.885 1.00 80.75 112 ASN A CA 1
ATOM 934 C C . ASN A 1 112 ? -7.416 7.734 24.363 1.00 80.75 112 ASN A C 1
ATOM 936 O O . ASN A 1 112 ? -7.913 8.822 24.068 1.00 80.75 112 ASN A O 1
ATOM 940 N N . ARG A 1 113 ? -8.098 6.593 24.261 1.00 77.31 113 ARG A N 1
ATOM 941 C CA . ARG A 1 113 ? -9.466 6.559 23.734 1.00 77.31 113 ARG A CA 1
ATOM 942 C C . ARG A 1 113 ? -10.303 5.443 24.332 1.00 77.31 113 ARG A C 1
ATOM 944 O O . ARG A 1 113 ? -9.800 4.387 24.701 1.00 77.31 113 ARG A O 1
ATOM 951 N N . SER A 1 114 ? -11.612 5.652 24.326 1.00 83.50 114 SER A N 1
ATOM 952 C CA . SER A 1 114 ? -12.590 4.636 24.705 1.00 83.50 114 SER A CA 1
ATOM 953 C C . SER A 1 114 ? -13.530 4.364 23.535 1.00 83.50 114 SER A C 1
ATOM 955 O O . SER A 1 114 ? -14.156 5.275 22.996 1.00 83.50 114 SER A O 1
ATOM 957 N N . VAL A 1 115 ? -13.637 3.099 23.142 1.00 83.81 115 VAL A N 1
ATOM 958 C CA . VAL A 1 115 ? -14.498 2.606 22.067 1.00 83.81 115 VAL A CA 1
ATOM 959 C C . VAL A 1 115 ? -15.623 1.790 22.694 1.00 83.81 115 VAL A C 1
ATOM 961 O O . VAL A 1 115 ? -15.386 0.805 23.387 1.00 83.81 115 VAL A O 1
ATOM 964 N N . THR A 1 116 ? -16.869 2.194 22.461 1.00 85.94 116 THR A N 1
ATOM 965 C CA . THR A 1 116 ? -18.047 1.465 22.955 1.00 85.94 116 THR A CA 1
ATOM 966 C C . THR A 1 116 ? -18.794 0.862 21.778 1.00 85.94 116 THR A C 1
ATOM 968 O O . THR A 1 116 ? -19.308 1.591 20.933 1.00 85.94 116 THR A O 1
ATOM 971 N N . LEU A 1 117 ? -18.860 -0.466 21.723 1.00 84.56 117 LEU A N 1
ATOM 972 C CA . LEU A 1 117 ? -19.641 -1.183 20.721 1.00 84.56 117 LEU A CA 1
ATOM 973 C C . LEU A 1 117 ? -21.114 -1.242 21.133 1.00 84.56 117 LEU A C 1
ATOM 975 O O . LEU A 1 117 ? -21.457 -1.316 22.315 1.00 84.56 117 LEU A O 1
ATOM 979 N N . SER A 1 118 ? -21.997 -1.273 20.142 1.00 87.06 118 SER A N 1
ATOM 980 C CA . SER A 1 118 ? -23.437 -1.446 20.337 1.00 87.06 118 SER A CA 1
ATOM 981 C C . SER A 1 118 ? -23.995 -2.520 19.404 1.00 87.06 118 SER A C 1
ATOM 983 O O . SER A 1 118 ? -23.274 -3.108 18.599 1.00 87.06 118 SER A O 1
ATOM 985 N N . ARG A 1 119 ? -25.299 -2.806 19.501 1.00 84.88 119 ARG A N 1
ATOM 986 C CA . ARG A 1 119 ? -25.953 -3.728 18.556 1.00 84.88 119 ARG A CA 1
ATOM 987 C C . ARG A 1 119 ? -26.017 -3.134 17.151 1.00 84.88 119 ARG A C 1
ATOM 989 O O . ARG A 1 119 ? -25.958 -3.867 16.171 1.00 84.88 119 ARG A O 1
ATOM 996 N N . GLU A 1 120 ? -26.130 -1.815 17.071 1.00 85.88 120 GLU A N 1
ATOM 997 C CA . GLU A 1 120 ? -26.178 -1.037 15.837 1.00 85.88 120 GLU A CA 1
ATOM 998 C C . GLU A 1 120 ? -24.773 -0.825 15.255 1.00 85.88 120 GLU A C 1
ATOM 1000 O O . GLU A 1 120 ? -24.623 -0.718 14.040 1.00 85.88 120 GLU A O 1
ATOM 1005 N N . GLN A 1 121 ? -23.744 -0.821 16.110 1.00 81.94 121 GLN A N 1
ATOM 1006 C CA . GLN A 1 121 ? -22.339 -0.688 15.734 1.00 81.94 121 GLN A CA 1
ATOM 1007 C C . GLN A 1 121 ? -21.478 -1.761 16.436 1.00 81.94 121 GLN A C 1
ATOM 1009 O O . GLN A 1 121 ? -20.804 -1.477 17.427 1.00 81.94 121 GLN A O 1
ATOM 1014 N N . PRO A 1 122 ? -21.515 -3.021 15.950 1.00 84.06 122 PRO A N 1
ATOM 1015 C CA . PRO A 1 122 ? -20.897 -4.168 16.622 1.00 84.06 122 PRO A CA 1
ATOM 1016 C C . PRO A 1 122 ? -19.411 -4.379 16.284 1.00 84.06 122 PRO A C 1
ATOM 1018 O O . PRO A 1 122 ? -18.844 -5.395 16.679 1.00 84.06 122 PRO A O 1
ATOM 1021 N N . ARG A 1 123 ? -18.796 -3.481 15.504 1.00 81.50 123 ARG A N 1
ATOM 1022 C CA . ARG A 1 123 ? -17.397 -3.553 15.049 1.00 81.50 123 ARG A CA 1
ATOM 1023 C C . ARG A 1 123 ? -16.764 -2.168 15.086 1.00 81.50 123 ARG A C 1
ATOM 1025 O O . ARG A 1 123 ? -17.466 -1.187 14.827 1.00 81.50 123 ARG A O 1
ATOM 1032 N N . ALA A 1 124 ? -15.465 -2.101 15.360 1.00 77.75 124 ALA A N 1
ATOM 1033 C CA . ALA A 1 124 ? -14.703 -0.860 15.341 1.00 77.75 124 ALA A CA 1
ATOM 1034 C C . ALA A 1 124 ? -13.224 -1.136 15.059 1.00 77.75 124 ALA A C 1
ATOM 1036 O O . ALA A 1 124 ? -12.641 -2.020 15.671 1.00 77.75 124 ALA A O 1
ATOM 1037 N N . THR A 1 125 ? -12.619 -0.317 14.202 1.00 75.44 125 THR A N 1
ATOM 1038 C CA . THR A 1 125 ? -11.185 -0.382 13.909 1.00 75.44 125 THR A CA 1
ATOM 1039 C C . THR A 1 125 ? -10.400 0.472 14.904 1.00 75.44 125 THR A C 1
ATOM 1041 O O . THR A 1 125 ? -10.732 1.633 15.153 1.00 75.44 125 THR A O 1
ATOM 1044 N N . VAL A 1 126 ? -9.345 -0.108 15.466 1.00 75.00 126 VAL A N 1
ATOM 1045 C CA . VAL A 1 126 ? -8.462 0.472 16.477 1.00 75.00 126 VAL A CA 1
ATOM 1046 C C . VAL A 1 126 ? -7.038 0.425 15.926 1.00 75.00 126 VAL A C 1
ATOM 1048 O O . VAL A 1 126 ? -6.449 -0.639 15.799 1.00 75.00 126 VAL A O 1
ATOM 1051 N N . VAL A 1 127 ? -6.494 1.594 15.598 1.00 71.81 127 VAL A N 1
ATOM 1052 C CA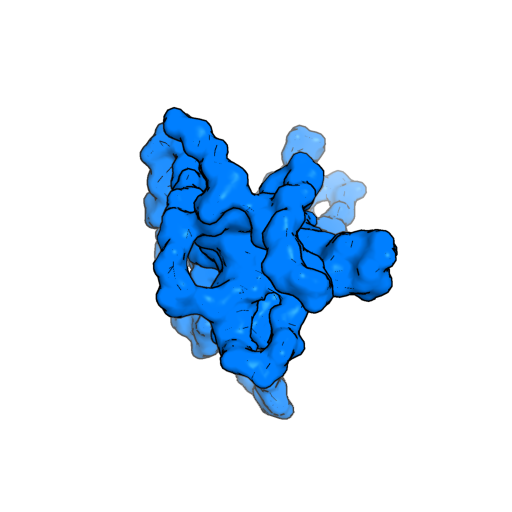 . VAL A 1 127 ? -5.131 1.773 15.061 1.00 71.81 127 VAL A CA 1
ATOM 1053 C C . VAL A 1 127 ? -4.158 2.332 16.097 1.00 71.81 127 VAL A C 1
ATOM 1055 O O . VAL A 1 127 ? -4.592 3.021 17.024 1.00 71.81 127 VAL A O 1
ATOM 1058 N N . SER A 1 128 ? -2.859 2.106 15.944 1.00 71.25 128 SER A N 1
ATOM 1059 C CA . SER A 1 128 ? -1.858 2.822 16.737 1.00 71.25 128 SER A CA 1
ATOM 1060 C C . SER A 1 128 ? -1.988 4.360 16.594 1.00 71.25 128 SER A C 1
ATOM 1062 O O . SER A 1 128 ? -2.513 4.860 15.597 1.00 71.25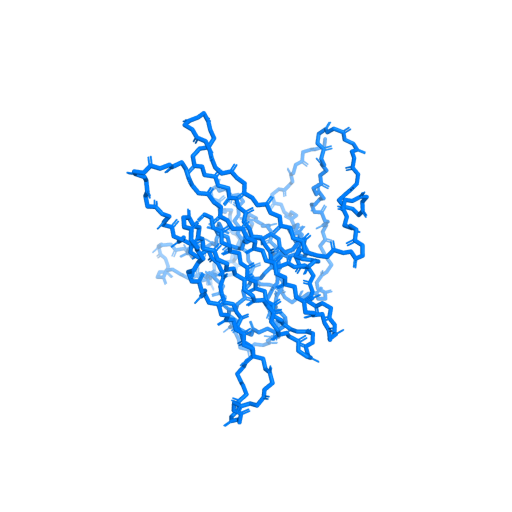 128 SER A O 1
ATOM 1064 N N . PRO A 1 129 ? -1.550 5.148 17.590 1.00 71.88 129 PRO A N 1
ATOM 1065 C CA . PRO A 1 129 ? -1.337 6.587 17.452 1.00 71.88 129 PRO A CA 1
ATOM 1066 C C . PRO A 1 129 ? -0.490 6.905 16.225 1.00 71.88 129 PRO A C 1
ATOM 1068 O O . PRO A 1 129 ? 0.447 6.175 15.913 1.00 71.88 129 PRO A O 1
ATOM 1071 N N . GLU A 1 130 ? -0.840 7.995 15.548 1.00 65.56 130 GLU A N 1
ATOM 1072 C CA . GLU A 1 130 ? -0.223 8.454 14.298 1.00 65.56 130 GLU A CA 1
ATOM 1073 C C . GLU A 1 130 ? -0.279 7.479 13.124 1.00 65.56 130 GLU A C 1
ATOM 1075 O O . GLU A 1 130 ? 0.120 7.888 12.035 1.00 65.56 130 GLU A O 1
ATOM 1080 N N . PHE A 1 131 ? -0.847 6.274 13.287 1.00 61.66 131 PHE A N 1
ATOM 1081 C CA . PHE A 1 131 ? -1.087 5.338 12.195 1.00 61.66 131 PHE A CA 1
ATOM 1082 C C . PHE A 1 131 ? -1.692 6.096 11.015 1.00 61.66 131 PHE A C 1
ATOM 1084 O O . PHE A 1 131 ? -2.737 6.742 11.166 1.00 61.66 131 PHE A O 1
ATOM 1091 N N . PRO A 1 132 ? -1.043 6.086 9.851 1.00 54.88 132 PRO A N 1
ATOM 1092 C CA . PRO A 1 132 ? 0.025 5.183 9.377 1.00 54.88 132 PRO A CA 1
ATOM 1093 C C . PRO A 1 132 ? 1.478 5.407 9.780 1.00 54.88 132 PRO A C 1
ATOM 1095 O O . PRO A 1 132 ? 2.374 4.647 9.410 1.00 54.88 132 PRO A O 1
ATOM 1098 N N . HIS A 1 133 ? 1.760 6.567 10.335 1.00 60.47 133 HIS A N 1
ATOM 1099 C CA . HIS A 1 133 ? 3.112 6.985 10.601 1.00 60.47 133 HIS A CA 1
ATOM 1100 C C . HIS A 1 133 ? 3.654 6.200 11.790 1.00 60.47 133 HIS A C 1
ATOM 1102 O O . HIS A 1 133 ? 2.932 5.491 12.495 1.00 60.47 133 HIS A O 1
ATOM 1108 N N . GLN A 1 134 ? 4.968 6.289 11.958 1.00 56.03 134 GLN A N 1
ATOM 1109 C CA . GLN A 1 134 ? 5.644 5.664 13.080 1.00 56.03 134 GLN A CA 1
ATOM 1110 C C . GLN A 1 134 ? 5.012 6.134 14.385 1.00 56.03 134 GLN A C 1
ATOM 1112 O O . GLN A 1 134 ? 4.758 7.324 14.562 1.00 56.03 134 GLN A O 1
ATOM 1117 N N . TYR A 1 135 ? 4.780 5.186 15.287 1.00 62.50 135 TYR A N 1
ATOM 1118 C CA . TYR A 1 135 ? 4.312 5.486 16.628 1.00 62.50 135 TYR A CA 1
ATOM 1119 C C . TYR A 1 135 ? 5.238 6.537 17.285 1.00 62.50 135 TYR A C 1
ATOM 1121 O O . TYR A 1 135 ? 6.460 6.408 17.171 1.00 62.50 135 TYR A O 1
ATOM 1129 N N . PRO A 1 136 ? 4.715 7.565 17.977 1.00 65.44 136 PRO A N 1
ATOM 1130 C CA . PRO A 1 136 ? 5.548 8.597 18.594 1.00 65.44 136 PRO A CA 1
ATOM 1131 C C . PRO A 1 136 ? 6.514 8.037 19.647 1.00 65.44 136 PRO A C 1
ATOM 1133 O O . PRO A 1 136 ? 6.121 7.228 20.487 1.00 65.44 136 PRO A O 1
ATOM 1136 N N . ASP A 1 137 ? 7.757 8.524 19.682 1.00 62.03 137 ASP A N 1
ATOM 1137 C CA . ASP A 1 137 ? 8.701 8.142 20.739 1.00 62.03 137 ASP A CA 1
ATOM 1138 C C . ASP A 1 137 ? 8.124 8.452 22.135 1.00 62.03 137 ASP A C 1
ATOM 1140 O O . ASP A 1 137 ? 7.699 9.577 22.412 1.00 62.03 137 ASP A O 1
ATOM 1144 N N . ASN A 1 138 ? 8.196 7.477 23.046 1.00 63.22 138 ASN A N 1
ATOM 1145 C CA . ASN A 1 138 ? 7.740 7.583 24.440 1.00 63.22 138 ASN A CA 1
ATOM 1146 C C . ASN A 1 138 ? 6.230 7.821 24.616 1.00 63.22 138 ASN A C 1
ATOM 1148 O O . ASN A 1 138 ? 5.817 8.349 25.652 1.00 63.22 138 ASN A O 1
ATOM 1152 N N . ALA A 1 139 ? 5.397 7.447 23.642 1.00 66.44 139 ALA A N 1
ATOM 1153 C CA . ALA A 1 139 ? 3.952 7.496 23.831 1.00 66.44 139 ALA A CA 1
ATOM 1154 C C . ALA A 1 139 ? 3.441 6.256 24.596 1.00 66.44 139 ALA A C 1
ATOM 1156 O O . ALA A 1 139 ? 3.650 5.105 24.209 1.00 66.44 139 ALA A O 1
ATOM 1157 N N . GLU A 1 140 ? 2.721 6.506 25.685 1.00 73.38 140 GLU A N 1
ATOM 1158 C CA . GLU A 1 140 ? 1.997 5.501 26.462 1.00 73.38 140 GLU A CA 1
ATOM 1159 C C . GLU A 1 140 ? 0.504 5.722 26.221 1.00 73.38 140 GLU A C 1
ATOM 1161 O O . GLU A 1 140 ? -0.042 6.754 26.618 1.00 73.38 140 GLU A O 1
ATOM 1166 N N . CYS A 1 141 ? -0.127 4.797 25.496 1.00 75.69 141 CYS A N 1
ATOM 1167 C CA . CYS A 1 141 ? -1.493 4.969 25.017 1.00 75.69 141 CYS A CA 1
ATOM 1168 C C . CYS A 1 141 ? -2.383 3.812 25.455 1.00 75.69 141 CYS A C 1
ATOM 1170 O O . CYS A 1 141 ? -2.080 2.647 25.197 1.00 75.69 141 CYS A O 1
ATOM 1172 N N . ASP A 1 142 ? -3.534 4.146 26.026 1.00 80.31 142 ASP A N 1
ATOM 1173 C CA . ASP A 1 142 ? -4.554 3.191 26.441 1.00 80.31 142 ASP A CA 1
ATOM 1174 C C . ASP A 1 142 ? -5.800 3.324 25.559 1.00 80.31 142 ASP A C 1
ATOM 1176 O O . ASP A 1 142 ? -6.411 4.391 25.441 1.00 80.31 142 ASP A O 1
ATOM 1180 N N . THR A 1 143 ? -6.205 2.219 24.928 1.00 80.88 143 THR A N 1
ATOM 1181 C CA . THR A 1 143 ? -7.515 2.091 24.285 1.00 80.88 143 THR A CA 1
ATOM 1182 C C . THR A 1 143 ? -8.398 1.129 25.068 1.00 80.88 143 THR A C 1
ATOM 1184 O O . THR A 1 143 ? -8.118 -0.063 25.132 1.00 80.88 143 THR A O 1
ATOM 1187 N N . GLU A 1 144 ? -9.512 1.613 25.608 1.00 83.00 144 GLU A N 1
ATOM 1188 C CA . GLU A 1 144 ? -10.512 0.764 26.259 1.00 83.00 144 GLU A CA 1
ATOM 1189 C C . GLU A 1 144 ? -11.651 0.428 25.292 1.00 83.00 144 GLU A C 1
ATOM 1191 O O . GLU A 1 144 ? -12.317 1.324 24.783 1.00 83.00 144 GLU A O 1
ATOM 1196 N N . ILE A 1 145 ? -11.904 -0.859 25.049 1.00 85.44 145 ILE A N 1
ATOM 1197 C CA . ILE A 1 145 ? -12.999 -1.341 24.201 1.00 85.44 145 ILE A CA 1
ATOM 1198 C C . ILE A 1 145 ? -14.050 -2.016 25.078 1.00 85.44 145 ILE A C 1
ATOM 1200 O O . ILE A 1 145 ? -13.759 -2.975 25.790 1.00 85.44 145 ILE A O 1
ATOM 1204 N N . THR A 1 146 ? -15.298 -1.566 25.001 1.00 86.88 146 THR A N 1
ATOM 1205 C CA . THR A 1 146 ? -16.412 -2.149 25.762 1.00 86.88 146 THR A CA 1
ATOM 1206 C C . THR A 1 146 ? -17.484 -2.703 24.833 1.00 86.88 146 THR A C 1
ATOM 1208 O O . THR A 1 146 ? -17.784 -2.129 23.786 1.00 86.88 146 THR A O 1
ATOM 1211 N N . ALA A 1 147 ? -18.060 -3.847 25.209 1.00 84.94 147 ALA A N 1
ATOM 1212 C CA . ALA A 1 147 ? -19.172 -4.469 24.497 1.00 84.94 147 ALA A CA 1
ATO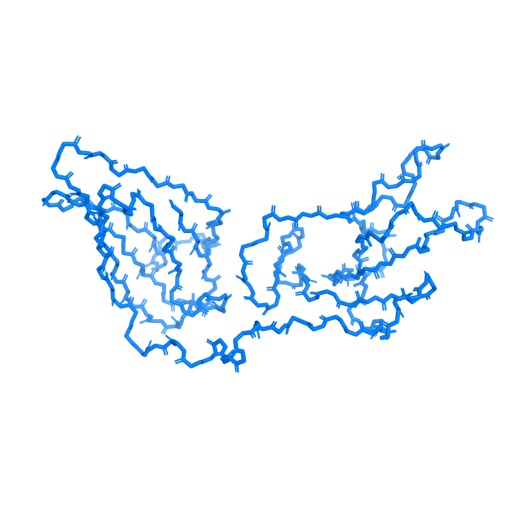M 1213 C C . ALA A 1 147 ? -20.433 -4.491 25.374 1.00 84.94 147 ALA A C 1
ATOM 1215 O O . ALA A 1 147 ? -20.333 -4.487 26.605 1.00 84.94 147 ALA A O 1
ATOM 1216 N N . PRO A 1 148 ? -21.635 -4.575 24.777 1.00 87.25 148 PRO A N 1
ATOM 1217 C CA . PRO A 1 148 ? -22.857 -4.753 25.545 1.00 87.25 148 PRO A CA 1
ATOM 1218 C C . PRO A 1 148 ? -22.824 -6.062 26.358 1.00 87.25 148 PRO A C 1
ATOM 1220 O O . PRO A 1 148 ? -22.241 -7.055 25.907 1.00 87.25 148 PRO A O 1
ATOM 1223 N N . PRO A 1 149 ? -23.508 -6.130 27.515 1.00 86.56 149 PRO A N 1
ATOM 1224 C CA . PRO A 1 149 ? -23.586 -7.354 28.306 1.00 86.56 149 PRO A CA 1
ATOM 1225 C C . PRO A 1 149 ? -24.076 -8.556 27.486 1.00 86.56 149 PRO A C 1
ATOM 1227 O O . PRO A 1 149 ? -25.033 -8.453 26.715 1.00 86.56 149 PRO A O 1
ATOM 1230 N N . GLY A 1 150 ? -23.429 -9.708 27.676 1.00 83.19 150 GLY A N 1
ATOM 1231 C CA . GLY A 1 150 ? -23.744 -10.950 26.960 1.00 83.19 150 GLY A CA 1
ATOM 1232 C C . GLY A 1 150 ? -23.036 -11.120 25.611 1.00 83.19 150 GLY A C 1
ATOM 1233 O O . GLY A 1 150 ? -23.238 -12.140 24.957 1.00 83.19 150 GLY A O 1
ATOM 1234 N N . TYR A 1 151 ? -22.196 -10.165 25.207 1.00 82.38 151 TYR A N 1
ATOM 1235 C CA . TYR A 1 151 ? -21.347 -10.265 24.020 1.00 82.38 151 TYR A CA 1
ATOM 1236 C C . TYR A 1 151 ? -19.890 -10.521 24.415 1.00 82.38 151 TYR A C 1
ATOM 1238 O O . TYR A 1 151 ? -19.465 -10.218 25.529 1.00 82.38 151 TYR A O 1
ATOM 1246 N N . ARG A 1 152 ? -19.121 -11.092 23.483 1.00 81.75 152 ARG A N 1
ATOM 1247 C CA . ARG A 1 152 ? -17.667 -11.249 23.602 1.00 81.75 152 ARG A CA 1
ATOM 1248 C C . ARG A 1 152 ? -16.985 -10.377 22.561 1.00 81.75 152 ARG A C 1
ATOM 1250 O O . ARG A 1 152 ? -17.449 -10.321 21.423 1.00 81.75 152 ARG A O 1
ATOM 1257 N N . LEU A 1 153 ? -15.885 -9.748 22.948 1.00 82.69 153 LEU A N 1
ATOM 1258 C CA . LEU A 1 153 ? -15.002 -9.076 22.007 1.00 82.69 153 LEU A CA 1
ATOM 1259 C C . LEU A 1 153 ? -14.179 -10.130 21.258 1.00 82.69 153 LEU A C 1
ATOM 1261 O O . LEU A 1 153 ? -13.715 -11.108 21.848 1.00 82.69 153 LEU A O 1
ATOM 1265 N N . VAL A 1 154 ? -14.053 -9.948 19.948 1.00 82.12 154 VAL A N 1
ATOM 1266 C CA . VAL A 1 154 ? -13.178 -10.727 19.072 1.00 82.12 154 VAL A CA 1
ATOM 1267 C C . VAL A 1 154 ? -12.281 -9.707 18.399 1.00 82.12 154 VAL A C 1
ATOM 1269 O O . VAL A 1 154 ? -12.802 -8.791 17.778 1.00 82.12 154 VAL A O 1
ATOM 1272 N N . LEU A 1 155 ? -10.973 -9.847 18.591 1.00 77.38 155 LEU A N 1
ATOM 1273 C CA . LEU A 1 155 ? -9.973 -8.977 17.988 1.00 77.38 155 LEU A CA 1
ATOM 1274 C C . LEU A 1 155 ? -9.427 -9.677 16.753 1.00 77.38 155 LEU A C 1
ATOM 1276 O O . LEU A 1 155 ? -8.996 -10.830 16.859 1.00 77.38 155 LEU A O 1
ATOM 1280 N N . ASP A 1 156 ? -9.456 -8.987 15.620 1.00 75.75 156 ASP A N 1
ATOM 1281 C CA . ASP A 1 156 ? -8.791 -9.422 14.399 1.00 75.75 156 ASP A CA 1
ATOM 1282 C C . ASP A 1 156 ? -7.659 -8.442 14.076 1.00 75.75 156 ASP A C 1
ATOM 1284 O O . ASP A 1 156 ? -7.865 -7.230 14.083 1.00 75.75 156 ASP A O 1
ATOM 1288 N N . PHE A 1 157 ? -6.448 -8.952 13.860 1.00 70.56 157 PHE A N 1
ATOM 1289 C CA . PHE A 1 157 ? -5.284 -8.116 13.563 1.00 70.56 157 PHE A CA 1
ATOM 1290 C C . PHE A 1 157 ? -5.043 -8.147 12.060 1.00 70.56 157 PHE A C 1
ATOM 1292 O O . PHE A 1 157 ? -4.672 -9.189 11.521 1.00 70.56 157 PHE A O 1
ATOM 1299 N N . GLU A 1 158 ? -5.230 -7.008 11.393 1.00 64.81 158 GLU A N 1
ATOM 1300 C CA . GLU A 1 158 ? -4.858 -6.876 9.979 1.00 64.81 158 GLU A CA 1
ATOM 1301 C C . GLU A 1 158 ? -3.339 -6.756 9.828 1.00 64.81 158 GLU A C 1
ATOM 1303 O O . GLU A 1 158 ? -2.754 -7.354 8.928 1.00 64.81 158 GLU A O 1
ATOM 1308 N N . GLU A 1 159 ? -2.697 -6.029 10.744 1.00 61.56 159 GLU A N 1
ATOM 1309 C CA . GLU A 1 159 ? -1.253 -5.821 10.762 1.00 61.56 159 GLU A CA 1
ATOM 1310 C C . GLU A 1 159 ? -0.771 -5.711 12.214 1.00 61.56 159 GLU A C 1
ATOM 1312 O O . GLU A 1 159 ? -1.345 -4.969 13.014 1.00 61.56 159 GLU A O 1
ATOM 1317 N N . LEU A 1 160 ? 0.271 -6.470 12.561 1.00 69.56 160 LEU A N 1
ATOM 1318 C CA . LEU A 1 160 ? 0.953 -6.403 13.853 1.00 69.56 160 LEU A CA 1
ATOM 1319 C C . LEU A 1 160 ? 2.457 -6.469 13.600 1.00 69.56 160 LEU A C 1
ATOM 1321 O O . LEU A 1 160 ? 3.030 -7.553 13.464 1.00 69.56 160 LEU A O 1
ATOM 1325 N N . VAL A 1 161 ? 3.088 -5.302 13.550 1.00 61.91 161 VAL A N 1
ATOM 1326 C CA . VAL A 1 161 ? 4.537 -5.173 13.433 1.00 61.91 161 VAL A CA 1
ATOM 1327 C C . VAL A 1 161 ? 5.067 -4.631 14.751 1.00 61.91 161 VAL A C 1
ATOM 1329 O O . VAL A 1 161 ? 4.765 -3.502 15.132 1.00 61.91 161 VAL A O 1
ATOM 1332 N N . LEU A 1 162 ? 5.860 -5.455 15.433 1.00 62.03 162 LEU A N 1
ATOM 1333 C CA . LEU A 1 162 ? 6.571 -5.088 16.656 1.00 62.03 162 LEU A CA 1
ATOM 1334 C C . LEU A 1 162 ? 8.084 -5.121 16.406 1.00 62.03 162 LEU A C 1
ATOM 1336 O O . LEU A 1 162 ? 8.573 -5.999 15.685 1.00 62.03 162 LEU A O 1
ATOM 1340 N N . GLU A 1 163 ? 8.835 -4.214 17.035 1.00 59.31 163 GLU A N 1
ATOM 1341 C CA . GLU A 1 163 ? 10.302 -4.231 17.004 1.00 59.31 163 GLU A CA 1
ATOM 1342 C C . GLU A 1 163 ? 10.884 -5.596 17.433 1.00 59.31 163 GLU A C 1
ATOM 1344 O O . GLU A 1 163 ? 10.577 -6.152 18.492 1.00 59.31 163 GLU A O 1
ATOM 1349 N N . LYS A 1 164 ? 11.795 -6.140 16.612 1.00 50.12 164 LYS A N 1
ATOM 1350 C CA . LYS A 1 164 ? 12.545 -7.369 16.910 1.00 50.12 164 LYS A CA 1
ATOM 1351 C C . LYS A 1 164 ? 13.788 -7.043 17.739 1.00 50.12 164 LYS A C 1
ATOM 1353 O O . LYS A 1 164 ? 14.904 -7.058 17.224 1.00 50.12 164 LYS A O 1
ATOM 1358 N N . GLU A 1 165 ? 13.605 -6.769 19.025 1.00 55.59 165 GLU A N 1
ATOM 1359 C CA . GLU A 1 165 ? 14.720 -6.547 19.953 1.00 55.59 165 GLU A CA 1
ATOM 1360 C C . GLU A 1 165 ? 15.144 -7.856 20.659 1.00 55.59 165 GLU A C 1
ATOM 1362 O O . GLU A 1 165 ? 14.308 -8.528 21.273 1.00 55.59 165 GLU A O 1
ATOM 1367 N N . PRO A 1 166 ? 16.433 -8.260 20.610 1.00 51.28 166 PRO A N 1
ATOM 1368 C CA . PRO A 1 166 ? 16.936 -9.464 21.286 1.00 51.28 166 PRO A CA 1
ATOM 1369 C C . PRO A 1 166 ? 16.865 -9.402 22.821 1.00 51.28 166 PRO A C 1
ATOM 1371 O O . PRO A 1 166 ? 17.008 -10.435 23.480 1.00 51.28 166 PRO A O 1
ATOM 1374 N N . TYR A 1 167 ? 16.620 -8.225 23.403 1.00 53.78 167 TYR A N 1
ATOM 1375 C CA . TYR A 1 167 ? 16.408 -8.054 24.836 1.00 53.78 167 TYR A CA 1
ATOM 1376 C C . TYR A 1 167 ? 15.039 -7.416 25.086 1.00 53.78 167 TYR A C 1
ATOM 1378 O O . TYR A 1 167 ? 14.883 -6.207 24.966 1.00 53.78 167 TYR A O 1
ATOM 1386 N N . ILE A 1 168 ? 14.055 -8.229 25.488 1.00 52.91 168 ILE A N 1
ATOM 1387 C CA . ILE A 1 168 ? 12.739 -7.773 25.969 1.00 52.91 168 ILE A CA 1
ATOM 1388 C C . ILE A 1 168 ? 12.961 -6.815 27.145 1.00 52.91 168 ILE A C 1
ATOM 1390 O O . ILE A 1 168 ? 13.147 -7.262 28.279 1.00 52.91 168 ILE A O 1
ATOM 1394 N N . ARG A 1 169 ? 13.010 -5.507 26.901 1.00 51.38 169 ARG A N 1
ATOM 1395 C CA . ARG A 1 169 ? 13.068 -4.519 27.987 1.00 51.38 169 ARG A CA 1
ATOM 1396 C C . ARG A 1 169 ? 12.196 -3.291 27.774 1.00 51.38 169 ARG A C 1
ATOM 1398 O O . ARG A 1 169 ? 12.004 -2.585 28.756 1.00 51.38 169 ARG A O 1
ATOM 1405 N N . PHE A 1 170 ? 11.660 -3.045 26.575 1.00 54.16 170 PHE A N 1
ATOM 1406 C CA . PHE A 1 170 ? 11.126 -1.718 26.261 1.00 54.16 170 PHE A CA 1
ATOM 1407 C C . PHE A 1 170 ? 9.779 -1.736 25.499 1.00 54.16 170 PHE A C 1
ATOM 1409 O O . PHE A 1 170 ? 8.797 -1.302 26.096 1.00 54.16 170 PHE A O 1
ATOM 1416 N N . ASN A 1 171 ? 9.655 -2.313 24.294 1.00 55.19 171 ASN A N 1
ATOM 1417 C CA . ASN A 1 171 ? 8.375 -2.286 23.553 1.00 55.19 171 ASN A CA 1
ATOM 1418 C C . ASN A 1 171 ? 7.462 -3.461 23.923 1.00 55.19 171 ASN A C 1
ATOM 1420 O O . ASN A 1 171 ? 7.892 -4.620 23.905 1.00 55.19 171 ASN A O 1
ATOM 1424 N N . HIS A 1 172 ? 6.196 -3.182 24.238 1.00 62.41 172 HIS A N 1
ATOM 1425 C CA . HIS A 1 172 ? 5.197 -4.228 24.433 1.00 62.41 172 HIS A CA 1
ATOM 1426 C C . HIS A 1 172 ? 3.781 -3.795 24.051 1.00 62.41 172 HIS A C 1
ATOM 1428 O O . HIS A 1 172 ? 3.335 -2.680 24.315 1.00 62.41 172 HIS A O 1
ATOM 1434 N N . PHE A 1 173 ? 3.059 -4.755 23.478 1.00 69.62 173 PHE A N 1
ATOM 1435 C CA . PHE A 1 173 ? 1.620 -4.716 23.278 1.00 69.62 173 PHE A CA 1
ATOM 1436 C C . PHE A 1 173 ? 0.951 -5.578 24.348 1.00 69.62 173 PHE A C 1
ATOM 1438 O O . PHE A 1 173 ? 1.267 -6.766 24.469 1.00 69.62 173 PHE A O 1
ATOM 1445 N N . LEU A 1 174 ? 0.035 -4.997 25.126 1.00 70.88 174 LEU A N 1
ATOM 1446 C CA . LEU A 1 174 ? -0.698 -5.722 26.162 1.00 70.88 174 LEU A CA 1
ATOM 1447 C C . LEU A 1 174 ? -2.199 -5.689 25.900 1.00 70.88 174 LEU A C 1
ATOM 1449 O O . LEU A 1 174 ? -2.811 -4.635 25.742 1.00 70.88 174 LEU A O 1
ATOM 1453 N N . LEU A 1 175 ? -2.793 -6.879 25.937 1.00 70.06 175 LEU A N 1
ATOM 1454 C CA . LEU A 1 175 ? -4.232 -7.068 26.041 1.00 70.06 175 LEU A CA 1
ATOM 1455 C C . LEU A 1 175 ? -4.563 -7.401 27.490 1.00 70.06 175 LEU A C 1
ATOM 1457 O O . LEU A 1 175 ? -4.065 -8.390 28.032 1.00 70.06 175 LEU A O 1
ATOM 1461 N N . PHE A 1 176 ? -5.426 -6.605 28.107 1.00 76.81 176 PHE A N 1
ATOM 1462 C CA . PHE A 1 176 ? -5.908 -6.850 29.460 1.00 76.81 176 PHE A CA 1
ATOM 1463 C C . PHE A 1 176 ? -7.432 -6.791 29.502 1.00 76.81 176 PHE A C 1
ATOM 1465 O O . PHE A 1 176 ? -8.081 -6.084 28.736 1.00 76.81 176 PHE A O 1
ATOM 1472 N N . GLN A 1 177 ? -8.033 -7.586 30.382 1.00 74.88 177 GLN A N 1
ATOM 1473 C CA . GLN A 1 177 ? -9.482 -7.628 30.536 1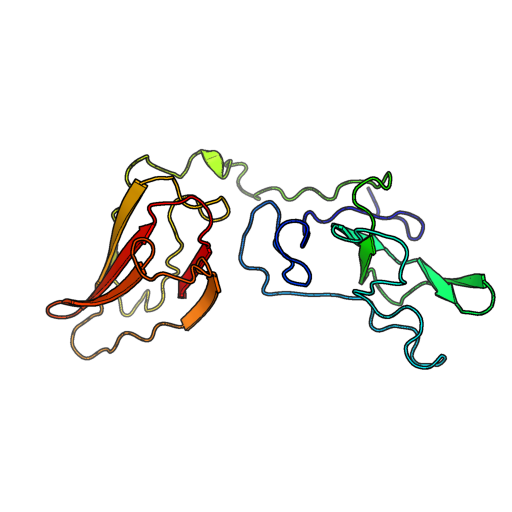.00 74.88 177 GLN A CA 1
ATOM 1474 C C . GLN A 1 177 ? -9.898 -6.737 31.707 1.00 74.88 177 GLN A C 1
ATOM 1476 O O . GLN A 1 177 ? -9.474 -6.970 32.837 1.00 74.88 177 GLN A O 1
ATOM 1481 N N . ASN A 1 178 ? -10.775 -5.770 31.441 1.00 65.44 178 ASN A N 1
ATOM 1482 C CA . ASN A 1 178 ? -11.412 -4.932 32.458 1.00 65.44 178 ASN A CA 1
ATOM 1483 C C . ASN A 1 178 ? -12.886 -5.326 32.596 1.00 65.44 178 ASN A C 1
ATOM 1485 O O . ASN A 1 178 ? -13.454 -5.904 31.678 1.00 65.44 178 ASN A O 1
ATOM 1489 N N . ASN A 1 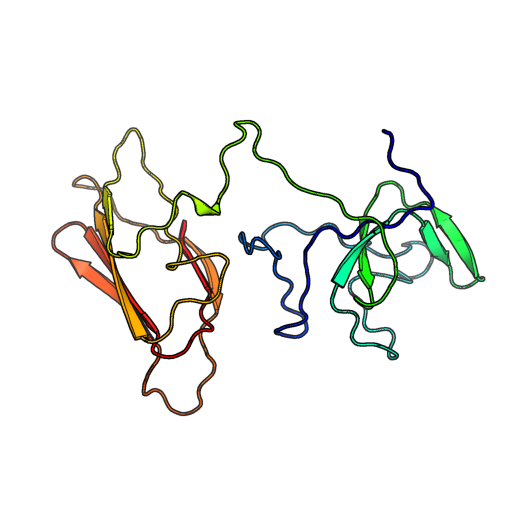179 ? -13.524 -5.058 33.738 1.00 62.16 179 ASN A N 1
ATOM 1490 C CA . ASN A 1 179 ? -14.902 -5.478 34.054 1.00 62.16 179 ASN A CA 1
ATOM 1491 C C . ASN A 1 179 ? -15.934 -5.175 32.933 1.00 62.16 179 ASN A C 1
ATOM 1493 O O . ASN A 1 179 ? -16.584 -4.135 32.949 1.00 62.16 179 ASN A O 1
ATOM 1497 N N . GLY A 1 180 ? -16.128 -6.114 31.995 1.00 62.28 180 GLY A N 1
ATOM 1498 C CA . GLY A 1 180 ? -17.039 -5.988 30.845 1.00 62.28 180 GLY A CA 1
ATOM 1499 C C . GLY A 1 180 ? -16.417 -5.478 29.530 1.00 62.28 180 GLY A C 1
ATOM 1500 O O . GLY A 1 180 ? -17.140 -5.355 28.542 1.00 62.28 180 GLY A O 1
ATOM 1501 N N . GLY A 1 181 ? -15.106 -5.226 29.483 1.00 66.81 181 GLY A N 1
ATOM 1502 C CA . GLY A 1 181 ? -14.374 -4.734 28.310 1.00 66.81 181 GLY A CA 1
ATOM 1503 C C . GLY A 1 181 ? -12.972 -5.339 28.156 1.00 66.81 181 GLY A C 1
ATOM 1504 O O . GLY A 1 181 ? -12.518 -6.142 28.972 1.00 66.81 181 GLY A O 1
ATOM 1505 N N . VAL A 1 182 ? -12.283 -4.959 27.085 1.00 72.81 182 VAL A N 1
ATOM 1506 C CA . VAL A 1 182 ? -10.872 -5.270 26.828 1.00 72.81 182 VAL A CA 1
ATOM 1507 C C . VAL A 1 182 ? -10.119 -3.953 26.721 1.00 72.81 182 VAL A C 1
ATOM 1509 O O . VAL A 1 182 ? -10.463 -3.103 25.905 1.00 72.81 182 VAL A O 1
ATOM 1512 N N . GLY A 1 183 ? -9.106 -3.787 27.559 1.00 67.12 183 GLY A N 1
ATOM 1513 C CA . GLY A 1 183 ? -8.111 -2.740 27.426 1.00 67.12 183 GLY A CA 1
ATOM 1514 C C . GLY A 1 183 ? -6.981 -3.198 26.511 1.00 67.12 183 GLY A C 1
ATOM 1515 O O . GLY A 1 183 ? -6.523 -4.342 26.576 1.00 67.12 183 GLY A O 1
ATOM 1516 N N . ILE A 1 184 ? -6.552 -2.292 25.647 1.00 67.88 184 ILE A N 1
ATOM 1517 C CA . ILE A 1 184 ? -5.391 -2.431 24.785 1.00 67.88 184 ILE A CA 1
ATOM 1518 C C . ILE A 1 184 ? -4.409 -1.344 25.202 1.00 67.88 184 ILE A C 1
ATOM 1520 O O . ILE A 1 184 ? -4.715 -0.162 25.046 1.00 67.88 184 ILE A O 1
ATOM 1524 N N . GLN A 1 185 ? -3.258 -1.742 25.737 1.00 65.06 185 GLN A N 1
ATOM 1525 C CA . GLN A 1 185 ? -2.191 -0.821 26.116 1.00 65.06 185 GLN A CA 1
ATOM 1526 C C . GLN A 1 185 ? -1.044 -0.915 25.114 1.00 65.06 185 GLN A C 1
ATOM 1528 O O . GLN A 1 185 ? -0.546 -2.004 24.802 1.00 65.06 185 GLN A O 1
ATOM 1533 N N . TRP A 1 186 ? -0.626 0.256 24.648 1.00 64.69 186 TRP A N 1
ATOM 1534 C CA . TRP A 1 186 ? 0.506 0.462 23.763 1.00 64.69 186 TRP A CA 1
ATOM 1535 C C . TRP A 1 186 ? 1.628 1.130 24.557 1.00 64.69 186 TRP A C 1
ATOM 1537 O O . TRP A 1 186 ? 1.471 2.260 25.027 1.00 64.69 186 TRP A O 1
ATOM 1547 N N . ASN A 1 187 ? 2.758 0.440 24.713 1.00 59.69 187 ASN A N 1
ATOM 1548 C CA . ASN A 1 187 ? 3.961 1.015 25.305 1.00 59.69 187 ASN A CA 1
ATOM 1549 C C . ASN A 1 187 ? 5.118 0.863 24.317 1.00 59.69 187 ASN A C 1
ATOM 1551 O O . ASN A 1 187 ? 5.663 -0.232 24.142 1.00 59.69 187 ASN A O 1
ATOM 1555 N N . VAL A 1 188 ? 5.435 1.967 23.637 1.00 56.12 188 VAL A N 1
ATOM 1556 C CA . VAL A 1 188 ? 6.431 2.014 22.565 1.00 56.12 188 VAL A CA 1
ATOM 1557 C C . VAL A 1 188 ? 7.436 3.134 22.866 1.00 56.12 188 VAL A C 1
ATOM 1559 O O . VAL A 1 188 ? 7.212 4.304 22.554 1.00 56.12 188 VAL A O 1
ATOM 1562 N N . PRO A 1 189 ? 8.554 2.808 23.525 1.00 44.75 189 PRO A N 1
ATOM 1563 C CA . PRO A 1 189 ? 9.628 3.762 23.796 1.00 44.75 189 PRO A CA 1
ATOM 1564 C C . PRO A 1 189 ? 10.490 4.123 22.569 1.00 44.75 189 PRO A C 1
ATOM 1566 O O . PRO A 1 189 ? 11.312 5.029 22.684 1.00 44.75 189 PRO A O 1
ATOM 1569 N N . SER A 1 190 ? 10.313 3.459 21.416 1.00 43.53 190 SER A N 1
ATOM 1570 C CA . SER A 1 190 ? 11.078 3.671 20.172 1.00 43.53 190 SER A CA 1
ATOM 1571 C C . SER A 1 190 ? 10.183 3.599 18.922 1.00 43.53 190 SER A C 1
ATOM 1573 O O . SER A 1 190 ? 9.472 2.621 18.711 1.00 43.53 190 SER A O 1
ATOM 1575 N N . SER A 1 191 ? 10.225 4.645 18.097 1.00 44.72 191 SER A N 1
ATOM 1576 C CA . SER A 1 191 ? 9.334 4.984 16.971 1.00 44.72 191 SER A CA 1
ATOM 1577 C C . SER A 1 191 ? 9.290 4.043 15.755 1.00 44.72 191 SER A C 1
ATOM 1579 O O . SER A 1 191 ? 9.591 4.459 14.633 1.00 44.72 191 SER A O 1
ATOM 1581 N N . LYS A 1 192 ? 8.879 2.774 15.896 1.00 47.56 192 LYS A N 1
ATOM 1582 C CA . LYS A 1 192 ? 8.772 1.879 14.713 1.00 47.56 192 LYS A CA 1
ATOM 1583 C C . LYS A 1 192 ? 7.564 0.949 14.627 1.00 47.56 192 LYS A C 1
ATOM 1585 O O . LYS A 1 192 ? 7.450 0.230 13.634 1.00 47.56 192 LYS A O 1
ATOM 1590 N N . ASP A 1 193 ? 6.646 0.993 15.585 1.00 46.09 193 ASP A N 1
ATOM 1591 C CA . ASP A 1 193 ? 5.572 -0.002 15.665 1.00 46.09 193 ASP A CA 1
ATOM 1592 C C . ASP A 1 193 ? 4.296 0.439 14.913 1.00 46.09 193 ASP A C 1
ATOM 1594 O O . ASP A 1 193 ? 3.837 1.575 15.040 1.00 46.09 193 ASP A O 1
ATOM 1598 N N . LEU A 1 194 ? 3.718 -0.476 14.125 1.00 43.94 194 LEU A N 1
ATOM 1599 C CA . LEU A 1 194 ? 2.452 -0.315 13.394 1.00 43.94 194 LEU A CA 1
ATOM 1600 C C . LEU A 1 194 ? 1.517 -1.449 13.796 1.00 43.94 194 LEU A C 1
ATOM 1602 O O . LEU A 1 194 ? 1.850 -2.623 13.609 1.00 43.94 194 LEU A O 1
ATOM 1606 N N . VAL A 1 195 ? 0.344 -1.110 14.335 1.00 48.97 195 VAL A N 1
ATOM 1607 C CA . VAL A 1 195 ? -0.667 -2.116 14.671 1.00 48.97 195 VAL A CA 1
ATOM 1608 C C . VAL A 1 195 ? -2.060 -1.638 14.287 1.00 48.97 195 VAL A C 1
ATOM 1610 O O . VAL A 1 195 ? -2.498 -0.559 14.696 1.00 48.97 195 VAL A O 1
ATOM 1613 N N . THR A 1 196 ? -2.767 -2.485 13.541 1.00 37.12 196 THR A N 1
ATOM 1614 C CA . THR A 1 196 ? -4.177 -2.305 13.189 1.00 37.12 196 THR A CA 1
ATOM 1615 C C . THR A 1 196 ? -5.001 -3.466 13.724 1.00 37.12 196 THR A C 1
ATOM 1617 O O . THR A 1 196 ? -4.754 -4.624 13.385 1.00 37.12 196 THR A O 1
ATOM 1620 N N . CYS A 1 197 ? -6.019 -3.143 14.519 1.00 34.31 197 CYS A N 1
ATOM 1621 C CA . CYS A 1 197 ? -7.043 -4.074 14.985 1.00 34.31 197 CYS A CA 1
ATOM 1622 C C . CYS A 1 197 ? -8.398 -3.727 14.349 1.00 34.31 197 CYS A C 1
ATOM 1624 O O . CYS A 1 197 ? -8.742 -2.546 14.249 1.00 34.31 197 CYS A O 1
ATOM 1626 N N . VAL A 1 198 ? -9.190 -4.734 13.984 1.00 30.50 198 VAL A N 1
ATOM 1627 C CA . VAL A 1 198 ? -10.568 -4.625 13.459 1.00 30.50 198 VAL A CA 1
ATOM 1628 C C . VAL A 1 198 ? -11.572 -5.303 14.387 1.00 30.50 198 VAL A C 1
ATOM 1630 O O . VAL A 1 198 ? -11.197 -6.298 15.051 1.00 30.50 198 VAL A O 1
#

Radius of gyration: 21.04 Å; Cα contacts (8 Å, |Δi|>4): 361; chains: 1; bounding box: 47×38×61 Å

Foldseek 3Di:
DDDDQPAKAFAQWWCLPPPPDIAHNLRDQPQDFFWQQADVVQVRPPTPDDDPPDDPLTTKIWHFWDADPVRDIDGDPHTHIYRGHPPDDHHYDDDDDPVRDDPVVPADPAQEEEAEADPVRNDDKDWAHPPVFWHDAFDKYKYKYAYPPPDDDDKDWSDWDDDPDPDPDFWDWDWDDDDRIIMTIGTHNDGHTITMID